Protein AF-A0A2V8V4F2-F1 (afdb_monomer_lite)

Structure (mmCIF, N/CA/C/O backbone):
data_AF-A0A2V8V4F2-F1
#
_entry.id   AF-A0A2V8V4F2-F1
#
loop_
_atom_site.group_PDB
_atom_site.id
_atom_site.type_symbol
_atom_site.label_atom_id
_atom_site.label_alt_id
_atom_site.label_comp_id
_atom_site.label_asym_id
_atom_site.label_entity_id
_atom_site.label_seq_id
_atom_site.pdbx_PDB_ins_code
_atom_site.Cartn_x
_atom_site.Cartn_y
_atom_site.Cartn_z
_atom_site.occupancy
_atom_site.B_iso_or_equiv
_atom_site.auth_seq_id
_atom_site.auth_comp_id
_atom_site.auth_asym_id
_atom_site.auth_atom_id
_atom_site.pdbx_PDB_model_num
ATOM 1 N N . MET A 1 1 ? 48.535 -31.575 -70.860 1.00 44.78 1 MET A N 1
ATOM 2 C CA . MET A 1 1 ? 48.482 -30.313 -70.087 1.00 44.78 1 MET A CA 1
ATOM 3 C C . MET A 1 1 ? 47.115 -29.686 -70.306 1.00 44.78 1 MET A C 1
ATOM 5 O O . MET A 1 1 ? 46.902 -29.113 -71.363 1.00 44.78 1 MET A O 1
ATOM 9 N N . SER A 1 2 ? 46.183 -29.829 -69.359 1.00 43.66 2 SER A N 1
ATOM 10 C CA . SER A 1 2 ? 44.863 -29.182 -69.435 1.00 43.66 2 SER A CA 1
ATOM 11 C C . SER A 1 2 ? 44.450 -28.712 -68.043 1.00 43.66 2 SER A C 1
ATOM 13 O O . SER A 1 2 ? 44.590 -29.436 -67.058 1.00 43.66 2 SER A O 1
ATOM 15 N N . GLN A 1 3 ? 44.067 -27.441 -67.983 1.00 41.84 3 GLN A N 1
ATOM 16 C CA . GLN A 1 3 ? 43.940 -26.614 -66.790 1.00 41.84 3 GLN A CA 1
ATOM 17 C C . GLN A 1 3 ? 42.711 -26.963 -65.939 1.00 41.84 3 GLN A C 1
ATOM 19 O O . GLN A 1 3 ? 41.621 -27.208 -66.446 1.00 41.84 3 GLN A O 1
ATOM 24 N N . LYS A 1 4 ? 42.921 -26.920 -64.618 1.00 46.88 4 LYS A N 1
ATOM 25 C CA . LYS A 1 4 ? 41.922 -26.910 -63.540 1.00 46.88 4 LYS A CA 1
ATOM 26 C C . LYS A 1 4 ? 41.270 -25.530 -63.434 1.00 46.88 4 LYS A C 1
ATOM 28 O O . LYS A 1 4 ? 42.026 -24.598 -63.212 1.00 46.88 4 LYS A O 1
ATOM 33 N N . PHE A 1 5 ? 39.940 -25.415 -63.371 1.00 41.91 5 PHE A N 1
ATOM 34 C CA . PHE A 1 5 ? 39.251 -24.337 -62.628 1.00 41.91 5 PHE A CA 1
ATOM 35 C C . PHE A 1 5 ? 37.875 -24.839 -62.140 1.00 41.91 5 PHE A C 1
ATOM 37 O O . PHE A 1 5 ? 36.999 -25.133 -62.937 1.00 41.91 5 PHE A O 1
ATOM 44 N N . LYS A 1 6 ? 37.788 -25.266 -60.871 1.00 46.78 6 LYS A N 1
ATOM 45 C CA . LYS A 1 6 ? 37.266 -24.538 -59.686 1.00 46.78 6 LYS A CA 1
ATOM 46 C C . LYS A 1 6 ? 35.743 -24.669 -59.517 1.00 46.78 6 LYS A C 1
ATOM 48 O O . LYS A 1 6 ? 34.965 -23.865 -60.010 1.00 46.78 6 LYS A O 1
ATOM 53 N N . ASN A 1 7 ? 35.360 -25.680 -58.736 1.00 40.16 7 ASN A N 1
ATOM 54 C CA . ASN A 1 7 ? 34.033 -25.844 -58.149 1.00 40.16 7 ASN A CA 1
ATOM 55 C C . ASN A 1 7 ? 33.905 -24.909 -56.931 1.00 40.16 7 ASN A C 1
ATOM 57 O O . ASN A 1 7 ? 34.420 -25.221 -55.856 1.00 40.16 7 ASN A O 1
ATOM 61 N N . SER A 1 8 ? 33.267 -23.751 -57.103 1.00 38.91 8 SER A N 1
ATOM 62 C CA . SER A 1 8 ? 32.987 -22.814 -56.009 1.00 38.91 8 SER A CA 1
ATOM 63 C C . SER A 1 8 ? 31.688 -23.208 -55.304 1.00 38.91 8 SER A C 1
ATOM 65 O O . SER A 1 8 ? 30.598 -22.966 -55.814 1.00 38.91 8 SER A O 1
ATOM 67 N N . LYS A 1 9 ? 31.804 -23.808 -54.115 1.00 48.84 9 LYS A N 1
ATOM 68 C CA . LYS A 1 9 ? 30.703 -23.879 -53.141 1.00 48.84 9 LYS A CA 1
ATOM 69 C C . LYS A 1 9 ? 30.482 -22.479 -52.553 1.00 48.84 9 LYS A C 1
ATOM 71 O O . LYS A 1 9 ? 31.471 -21.869 -52.139 1.00 48.84 9 LYS A O 1
ATOM 76 N N . PRO A 1 10 ? 29.246 -21.971 -52.436 1.00 42.41 10 PRO A N 1
ATOM 77 C CA . PRO A 1 10 ? 29.004 -20.795 -51.618 1.00 42.41 10 PRO A CA 1
ATOM 78 C C . PRO A 1 10 ? 29.113 -21.195 -50.140 1.00 42.41 10 PRO A C 1
ATOM 80 O O . PRO A 1 10 ? 28.291 -21.944 -49.614 1.00 42.41 10 PRO A O 1
ATOM 83 N N . HIS A 1 11 ? 30.159 -20.708 -49.471 1.00 42.47 11 HIS A N 1
ATOM 84 C CA . HIS A 1 11 ? 30.201 -20.629 -48.014 1.00 42.47 11 HIS A CA 1
ATOM 85 C C . HIS A 1 11 ? 29.251 -19.504 -47.591 1.00 42.47 11 HIS A C 1
ATOM 87 O O . HIS A 1 11 ? 29.622 -18.332 -47.593 1.00 42.47 11 HIS A O 1
ATOM 93 N N . PHE A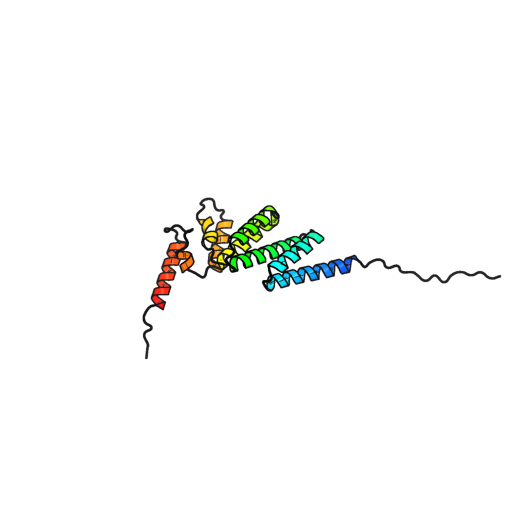 1 12 ? 28.017 -19.851 -47.232 1.00 41.78 12 PHE A N 1
ATOM 94 C CA . PHE A 1 12 ? 27.183 -18.962 -46.433 1.00 41.78 12 PHE A CA 1
ATOM 95 C C . PHE A 1 12 ? 27.681 -19.036 -44.989 1.00 41.78 12 PHE A C 1
ATOM 97 O O . PHE A 1 12 ? 27.260 -19.891 -44.212 1.00 41.78 12 PHE A O 1
ATOM 104 N N . HIS A 1 13 ? 28.612 -18.157 -44.623 1.00 42.31 13 HIS A N 1
ATOM 105 C CA . HIS A 1 13 ? 28.795 -17.814 -43.217 1.00 42.31 13 HIS A CA 1
ATOM 106 C C . HIS A 1 13 ? 27.649 -16.885 -42.813 1.00 42.31 13 HIS A C 1
ATOM 108 O O . HIS A 1 13 ? 27.760 -15.665 -42.875 1.00 42.31 13 HIS A O 1
ATOM 114 N N . THR A 1 14 ? 26.523 -17.477 -42.414 1.00 46.25 14 THR A N 1
ATOM 115 C CA . THR A 1 14 ? 25.480 -16.759 -41.679 1.00 46.25 14 THR A CA 1
ATOM 116 C C . THR A 1 14 ? 25.946 -16.602 -40.234 1.00 46.25 14 THR A C 1
ATOM 118 O O . THR A 1 14 ? 25.672 -17.439 -39.379 1.00 46.25 14 THR A O 1
ATOM 121 N N . THR A 1 15 ? 26.667 -15.525 -39.940 1.00 48.84 15 THR A N 1
ATOM 122 C CA . THR A 1 15 ? 26.793 -14.991 -38.576 1.00 48.84 15 THR A CA 1
ATOM 123 C C . THR A 1 15 ? 25.700 -13.954 -38.360 1.00 48.84 15 THR A C 1
ATOM 125 O O . THR A 1 15 ? 25.927 -12.757 -38.498 1.00 48.84 15 THR A O 1
ATOM 128 N N . ALA A 1 16 ? 24.494 -14.420 -38.043 1.00 53.66 16 ALA A N 1
ATOM 129 C CA . ALA A 1 16 ? 23.403 -13.577 -37.560 1.00 53.66 16 ALA A CA 1
ATOM 130 C C . ALA A 1 16 ? 22.478 -14.402 -36.652 1.00 53.66 16 ALA A C 1
ATOM 132 O O . ALA A 1 16 ? 21.421 -14.843 -37.086 1.00 53.66 16 ALA A O 1
ATOM 133 N N . ALA A 1 17 ? 22.893 -14.661 -35.405 1.00 53.38 17 ALA A N 1
ATOM 134 C CA . ALA A 1 17 ? 22.014 -15.255 -34.388 1.00 53.38 17 ALA A CA 1
ATOM 135 C C . ALA A 1 17 ? 22.348 -15.036 -32.878 1.00 53.38 17 ALA A C 1
ATOM 137 O O . ALA A 1 17 ? 21.858 -15.835 -32.085 1.00 53.38 17 ALA A O 1
ATOM 138 N N . PRO A 1 18 ? 23.093 -14.016 -32.383 1.00 52.69 18 PRO A N 1
ATOM 139 C CA . PRO A 1 18 ? 23.162 -13.802 -30.923 1.00 52.69 18 PRO A CA 1
ATOM 140 C C . PRO A 1 18 ? 21.971 -13.010 -30.350 1.00 52.69 18 PRO A C 1
ATOM 142 O O . PRO A 1 18 ? 21.549 -13.249 -29.222 1.00 52.69 18 PRO A O 1
ATOM 145 N N . ALA A 1 19 ? 21.419 -12.058 -31.112 1.00 52.91 19 ALA A N 1
ATOM 146 C CA . ALA A 1 19 ? 20.485 -11.059 -30.576 1.00 52.91 19 ALA A CA 1
ATOM 147 C C . ALA A 1 19 ? 19.065 -11.599 -30.308 1.00 52.91 19 ALA A C 1
ATOM 149 O O . ALA A 1 19 ? 18.413 -11.172 -29.360 1.00 52.91 19 ALA A O 1
ATOM 150 N N . LEU A 1 20 ? 18.592 -12.561 -31.110 1.00 55.03 20 LEU A N 1
ATOM 151 C CA . LEU A 1 20 ? 17.245 -13.129 -30.965 1.00 55.03 20 LEU A CA 1
ATOM 152 C C . LEU A 1 20 ? 17.117 -14.012 -29.712 1.00 55.03 20 LEU A C 1
ATOM 154 O O . LEU A 1 20 ? 16.094 -13.952 -29.032 1.00 55.03 20 LEU A O 1
ATOM 158 N N . ASN A 1 21 ? 18.167 -14.767 -29.365 1.00 58.94 21 ASN A N 1
ATOM 159 C CA . ASN A 1 21 ? 18.172 -15.598 -28.156 1.00 58.94 21 ASN A CA 1
ATOM 160 C C . ASN A 1 21 ? 18.201 -14.746 -26.881 1.00 58.94 21 ASN A C 1
ATOM 162 O O . ASN A 1 21 ? 17.402 -14.980 -25.981 1.00 58.94 21 ASN A O 1
ATOM 166 N N . GLY A 1 22 ? 19.036 -13.700 -26.834 1.00 61.19 22 GLY A N 1
ATOM 167 C CA . GLY A 1 22 ? 19.116 -12.818 -25.663 1.00 61.19 22 GLY A CA 1
ATOM 168 C C . GLY A 1 22 ? 17.800 -12.093 -25.348 1.00 61.19 22 GLY A C 1
ATOM 169 O O . GLY A 1 22 ? 17.450 -11.924 -24.180 1.00 61.19 22 GLY A O 1
ATOM 170 N N . GLN A 1 23 ? 17.029 -11.720 -26.375 1.00 64.94 23 GLN A N 1
ATOM 171 C CA . GLN A 1 23 ? 15.731 -11.065 -26.193 1.00 64.94 23 GLN A CA 1
ATOM 172 C C . GLN A 1 23 ? 14.637 -12.043 -25.731 1.00 64.94 23 GLN A C 1
ATOM 174 O O . GLN A 1 23 ? 13.807 -11.692 -24.892 1.00 64.94 23 GLN A O 1
ATOM 179 N N . ALA A 1 24 ? 14.638 -13.278 -26.245 1.00 71.12 24 ALA A N 1
ATOM 180 C CA . ALA A 1 24 ? 13.705 -14.321 -25.820 1.00 71.12 24 ALA A CA 1
ATOM 181 C C . ALA A 1 24 ? 13.960 -14.756 -24.365 1.00 71.12 24 ALA A C 1
ATOM 183 O O . ALA A 1 24 ? 13.015 -14.865 -23.579 1.00 71.12 24 ALA A O 1
ATOM 184 N N . ASP A 1 25 ? 15.230 -14.913 -23.985 1.00 77.50 25 ASP A N 1
ATOM 185 C CA . ASP A 1 25 ? 15.641 -15.247 -22.618 1.00 77.50 25 ASP A CA 1
ATOM 186 C C . ASP A 1 25 ? 15.304 -14.117 -21.633 1.00 77.50 25 ASP A C 1
ATOM 188 O O . ASP A 1 25 ? 14.813 -14.371 -20.529 1.00 77.50 25 ASP A O 1
ATOM 192 N N . SER A 1 26 ? 15.482 -12.861 -22.058 1.00 78.06 26 SER A N 1
ATOM 193 C CA . SER A 1 26 ? 15.043 -11.672 -21.321 1.00 78.06 26 SER A CA 1
ATOM 194 C C . SER A 1 26 ? 13.534 -11.681 -21.065 1.00 78.06 26 SER A C 1
ATOM 196 O O . SER A 1 26 ? 13.094 -11.576 -19.920 1.00 78.06 26 SER A O 1
ATOM 198 N N . ASN A 1 27 ? 12.728 -11.872 -22.113 1.00 83.56 27 ASN A N 1
ATOM 199 C CA . ASN A 1 27 ? 11.270 -11.880 -21.994 1.00 83.56 27 ASN A CA 1
ATOM 200 C C . ASN A 1 27 ? 10.781 -13.015 -21.083 1.00 83.56 27 ASN A C 1
ATOM 202 O O . ASN A 1 27 ? 9.868 -12.821 -20.277 1.00 83.56 27 ASN A O 1
ATOM 206 N N . ALA A 1 28 ? 11.410 -14.191 -21.166 1.00 88.06 28 ALA A N 1
ATOM 207 C CA . ALA A 1 28 ? 11.118 -15.308 -20.277 1.00 88.06 28 ALA A CA 1
ATOM 208 C C . ALA A 1 28 ? 11.485 -14.994 -18.816 1.00 88.06 28 ALA A C 1
ATOM 210 O O . ALA A 1 28 ? 10.728 -15.336 -17.903 1.00 88.06 28 ALA A O 1
ATOM 211 N N . ALA A 1 29 ? 12.614 -14.321 -18.575 1.00 89.00 29 ALA A N 1
ATOM 212 C CA . ALA A 1 29 ? 13.019 -13.889 -17.240 1.00 89.00 29 ALA A CA 1
ATOM 213 C C . ALA A 1 29 ? 12.043 -12.856 -16.652 1.00 89.00 29 ALA A C 1
ATOM 215 O O . ALA A 1 29 ? 11.612 -13.002 -15.506 1.00 89.00 29 ALA A O 1
ATOM 216 N N . GLU A 1 30 ? 11.619 -11.867 -17.440 1.00 90.31 30 GLU A N 1
ATOM 217 C CA . GLU A 1 30 ? 10.613 -10.899 -17.006 1.00 90.31 30 GLU A CA 1
ATOM 218 C C . GLU A 1 30 ? 9.264 -11.562 -16.698 1.00 90.31 30 GLU A C 1
ATOM 220 O O . GLU A 1 30 ? 8.632 -11.259 -15.684 1.00 90.31 30 GLU A O 1
ATOM 225 N N . ALA A 1 31 ? 8.818 -12.499 -17.541 1.00 92.00 31 ALA A N 1
ATOM 226 C CA . ALA A 1 31 ? 7.584 -13.248 -17.318 1.00 92.00 31 ALA A CA 1
ATOM 227 C C . ALA A 1 31 ? 7.632 -14.055 -16.010 1.00 92.00 31 ALA A C 1
ATOM 229 O O . ALA A 1 31 ? 6.663 -14.055 -15.248 1.00 92.00 31 ALA A O 1
ATOM 230 N N . ARG A 1 32 ? 8.777 -14.676 -15.693 1.00 93.56 32 ARG A N 1
ATOM 231 C CA . ARG A 1 32 ? 8.984 -15.367 -14.409 1.00 93.56 32 ARG A CA 1
ATOM 232 C C . ARG A 1 32 ? 8.871 -14.411 -13.226 1.00 93.56 32 ARG A C 1
ATOM 234 O O . ARG A 1 32 ? 8.231 -14.759 -12.237 1.00 93.56 32 ARG A O 1
ATOM 241 N N . VAL A 1 33 ? 9.435 -13.205 -13.316 1.00 94.19 33 VAL A N 1
ATOM 242 C CA . VAL A 1 33 ? 9.288 -12.186 -12.262 1.00 94.19 33 VAL A CA 1
ATOM 243 C C . VAL A 1 33 ? 7.823 -11.786 -12.087 1.00 94.19 33 VAL A C 1
ATOM 245 O O . VAL A 1 33 ? 7.336 -11.781 -10.957 1.00 94.19 33 VAL A O 1
ATOM 248 N N . ARG A 1 34 ? 7.082 -11.543 -13.177 1.00 92.06 34 ARG A N 1
ATOM 249 C CA . ARG A 1 34 ? 5.635 -11.253 -13.113 1.00 92.06 34 ARG A CA 1
ATOM 250 C C . ARG A 1 34 ? 4.857 -12.387 -12.438 1.00 92.06 34 ARG A C 1
ATOM 252 O O . ARG A 1 34 ? 3.989 -12.133 -11.606 1.00 92.06 34 ARG A O 1
ATOM 259 N N . GLN A 1 35 ? 5.214 -13.638 -12.718 1.00 91.06 35 GLN A N 1
ATOM 260 C CA . GLN A 1 35 ? 4.604 -14.796 -12.066 1.00 91.06 35 GLN A CA 1
ATOM 261 C C . GLN A 1 35 ? 4.959 -14.887 -10.572 1.00 91.06 35 GLN A C 1
ATOM 263 O O . GLN A 1 35 ? 4.107 -15.222 -9.752 1.00 91.06 35 GLN A O 1
ATOM 268 N N . LEU A 1 36 ? 6.196 -14.562 -10.181 1.00 91.38 36 LEU A N 1
ATOM 269 C CA . LEU A 1 36 ? 6.593 -14.495 -8.770 1.00 91.38 36 LEU A CA 1
ATOM 270 C C . LEU A 1 36 ? 5.823 -13.405 -8.013 1.00 91.38 36 LEU A C 1
ATOM 272 O O . LEU A 1 36 ? 5.427 -13.640 -6.870 1.00 91.38 36 LEU A O 1
ATOM 276 N N . ILE A 1 37 ? 5.577 -12.256 -8.651 1.00 87.38 37 ILE A N 1
ATOM 277 C CA . ILE A 1 37 ? 4.717 -11.191 -8.116 1.00 87.38 37 ILE A CA 1
ATOM 278 C C . ILE A 1 37 ? 3.299 -11.722 -7.890 1.00 87.38 37 ILE A C 1
ATOM 280 O O . ILE A 1 37 ? 2.777 -11.591 -6.784 1.00 87.38 37 ILE A O 1
ATOM 284 N N . ALA A 1 38 ? 2.704 -12.365 -8.900 1.00 84.88 38 ALA A N 1
ATOM 285 C CA . ALA A 1 38 ? 1.359 -12.935 -8.805 1.00 84.88 38 ALA A CA 1
ATOM 286 C C . ALA A 1 38 ? 1.243 -13.993 -7.692 1.00 84.88 38 ALA A C 1
ATOM 288 O O . ALA A 1 38 ? 0.242 -14.050 -6.987 1.00 84.88 38 ALA A O 1
ATOM 289 N N . ASN A 1 39 ? 2.303 -14.775 -7.476 1.00 83.62 39 ASN A N 1
ATOM 290 C CA . ASN A 1 39 ? 2.373 -15.799 -6.432 1.00 83.62 39 ASN A CA 1
ATOM 291 C C . ASN A 1 39 ? 2.739 -15.247 -5.038 1.00 83.62 39 ASN A C 1
ATOM 293 O O . ASN A 1 39 ? 3.029 -16.028 -4.133 1.00 83.62 39 ASN A O 1
ATOM 297 N N . GLY A 1 40 ? 2.824 -13.924 -4.861 1.00 81.44 40 GLY A N 1
ATOM 298 C CA . GLY A 1 40 ? 3.154 -13.294 -3.578 1.00 81.44 40 GLY A CA 1
ATOM 299 C C . GLY A 1 40 ? 4.612 -13.466 -3.125 1.00 81.44 40 GLY A C 1
ATOM 300 O O . GLY A 1 40 ? 4.970 -13.059 -2.020 1.00 81.44 40 GLY A O 1
ATOM 301 N N . LYS A 1 41 ? 5.498 -14.015 -3.971 1.00 90.25 41 LYS A N 1
ATOM 302 C CA . LYS A 1 41 ? 6.930 -14.239 -3.680 1.00 90.25 41 LYS A CA 1
ATOM 303 C C . LYS A 1 41 ? 7.744 -12.955 -3.871 1.00 90.25 41 LYS A C 1
ATOM 305 O O . LYS A 1 41 ? 8.721 -12.907 -4.618 1.00 90.25 41 LYS A O 1
ATOM 310 N N . SER A 1 42 ? 7.325 -11.898 -3.183 1.00 90.31 42 SER A N 1
ATOM 311 C CA . SER A 1 42 ? 7.714 -10.511 -3.454 1.00 90.31 42 SER A CA 1
ATOM 312 C C . SER A 1 42 ? 9.204 -10.208 -3.259 1.00 90.31 42 SER A C 1
ATOM 314 O O . SER A 1 42 ? 9.771 -9.438 -4.028 1.00 90.31 42 SER A O 1
ATOM 316 N N . LYS A 1 43 ? 9.872 -10.840 -2.284 1.00 92.81 43 LYS A N 1
ATOM 317 C CA . LYS A 1 43 ? 11.325 -10.688 -2.075 1.00 92.81 43 LYS A CA 1
ATOM 318 C C . LYS A 1 43 ? 12.128 -11.215 -3.272 1.00 92.81 43 LYS A C 1
ATOM 320 O O . LYS A 1 43 ? 12.948 -10.492 -3.824 1.00 92.81 43 LYS A O 1
ATOM 325 N N . VAL A 1 44 ? 11.833 -12.442 -3.711 1.00 93.94 44 VAL A N 1
ATOM 326 C CA . VAL A 1 44 ? 12.517 -13.082 -4.851 1.00 93.94 44 VAL A CA 1
ATOM 327 C C . VAL A 1 44 ? 12.198 -12.351 -6.155 1.00 93.94 44 VAL A C 1
ATOM 329 O O . VAL A 1 44 ? 13.079 -12.158 -6.988 1.00 93.94 44 VAL A O 1
ATOM 332 N N . ALA A 1 45 ? 10.950 -11.903 -6.317 1.00 93.44 45 ALA A N 1
ATOM 333 C CA . ALA A 1 45 ? 10.551 -11.096 -7.462 1.00 93.44 45 ALA A CA 1
ATOM 334 C C . ALA A 1 45 ? 11.348 -9.786 -7.550 1.00 93.44 45 ALA A C 1
ATOM 336 O O . ALA A 1 45 ? 11.834 -9.444 -8.625 1.00 93.44 45 ALA A O 1
ATOM 337 N N . LEU A 1 46 ? 11.516 -9.080 -6.426 1.00 94.31 46 LEU A N 1
ATOM 338 C CA . LEU A 1 46 ? 12.259 -7.824 -6.378 1.00 94.31 46 LEU A CA 1
ATOM 339 C C . LEU A 1 46 ? 13.739 -8.010 -6.721 1.00 94.31 46 LEU A C 1
ATOM 341 O O . LEU A 1 46 ? 14.286 -7.234 -7.502 1.00 94.31 46 LEU A O 1
ATOM 345 N N . ASP A 1 47 ? 14.381 -9.043 -6.178 1.00 95.31 47 ASP A N 1
ATOM 346 C CA . ASP A 1 47 ? 15.786 -9.331 -6.482 1.00 95.31 47 ASP A CA 1
ATOM 347 C C . ASP A 1 47 ? 15.975 -9.693 -7.965 1.00 95.31 47 ASP A C 1
ATOM 349 O O . ASP A 1 47 ? 16.894 -9.191 -8.618 1.00 95.31 47 ASP A O 1
ATOM 353 N N . GLY A 1 48 ? 15.053 -10.479 -8.534 1.00 93.12 48 GLY A N 1
ATOM 354 C CA . GLY A 1 48 ? 15.031 -10.788 -9.965 1.00 93.12 48 GLY A CA 1
ATOM 355 C C . GLY A 1 48 ? 14.843 -9.544 -10.839 1.00 93.12 48 GLY A C 1
ATOM 356 O O . GLY A 1 48 ? 15.602 -9.336 -11.784 1.00 93.12 48 GLY A O 1
ATOM 357 N N . ALA A 1 49 ? 13.888 -8.677 -10.493 1.00 93.12 49 ALA A N 1
ATOM 358 C CA . ALA A 1 49 ? 13.625 -7.443 -11.230 1.00 93.12 49 ALA A CA 1
ATOM 359 C C . ALA A 1 49 ? 14.828 -6.484 -11.210 1.00 93.12 49 ALA A C 1
ATOM 361 O O . ALA A 1 49 ? 15.177 -5.910 -12.241 1.00 93.12 49 ALA A O 1
ATOM 362 N N . LYS A 1 50 ? 15.519 -6.361 -10.065 1.00 93.06 50 LYS A N 1
ATOM 363 C CA . LYS A 1 50 ? 16.762 -5.576 -9.954 1.00 93.06 50 LYS A CA 1
ATOM 364 C C . LYS A 1 50 ? 17.851 -6.113 -10.879 1.00 93.06 50 LYS A C 1
ATOM 366 O O . LYS A 1 50 ? 18.536 -5.324 -11.525 1.00 93.06 50 LYS A O 1
ATOM 371 N N . GLY A 1 51 ? 18.011 -7.436 -10.943 1.00 91.88 51 GLY A N 1
ATOM 372 C CA . GLY A 1 51 ? 18.979 -8.083 -11.829 1.00 91.88 51 GLY A CA 1
ATOM 373 C C . GLY A 1 51 ? 18.702 -7.794 -13.306 1.00 91.88 51 GLY A C 1
ATOM 374 O O . GLY A 1 51 ? 19.613 -7.398 -14.031 1.00 91.88 51 GLY A O 1
ATOM 375 N N . ILE A 1 52 ? 17.440 -7.921 -13.725 1.00 91.88 52 ILE A N 1
ATOM 376 C CA . ILE A 1 52 ? 17.001 -7.645 -15.102 1.00 91.88 52 ILE A CA 1
ATOM 377 C C . ILE A 1 52 ? 17.228 -6.172 -15.458 1.00 91.88 52 ILE A C 1
ATOM 379 O O . ILE A 1 52 ? 17.875 -5.876 -16.461 1.00 91.88 52 ILE A O 1
ATOM 383 N N . HIS A 1 53 ? 16.766 -5.244 -14.617 1.00 91.25 53 HIS A N 1
ATOM 384 C CA . HIS A 1 53 ? 16.921 -3.815 -14.882 1.00 91.25 53 HIS A CA 1
ATOM 385 C C . HIS A 1 53 ? 18.391 -3.380 -14.886 1.00 91.25 53 HIS A C 1
ATOM 387 O O . HIS A 1 53 ? 18.791 -2.593 -15.736 1.00 91.25 53 HIS A O 1
ATOM 393 N N . LYS A 1 54 ? 19.237 -3.952 -14.018 1.00 90.44 54 LYS A N 1
ATOM 394 C CA . LYS A 1 54 ? 20.686 -3.704 -14.048 1.00 90.44 54 LYS A CA 1
ATOM 395 C C . LYS A 1 54 ? 21.337 -4.177 -15.352 1.00 90.44 54 LYS A C 1
ATOM 397 O O . LYS A 1 54 ? 22.282 -3.547 -15.813 1.00 90.44 54 LYS A O 1
ATOM 402 N N . ALA A 1 55 ? 20.873 -5.290 -15.916 1.00 87.88 55 ALA A N 1
ATOM 403 C CA . ALA A 1 55 ? 21.424 -5.837 -17.152 1.00 87.88 55 ALA A CA 1
ATOM 404 C C . ALA A 1 55 ? 20.959 -5.075 -18.404 1.00 87.88 55 ALA A C 1
ATOM 406 O O . ALA A 1 55 ? 21.690 -5.034 -19.389 1.00 87.88 55 ALA A O 1
ATOM 407 N N . GLN A 1 56 ? 19.754 -4.498 -18.376 1.00 87.75 56 GLN A N 1
ATOM 408 C CA . GLN A 1 56 ? 19.097 -3.974 -19.577 1.00 87.75 56 GLN A CA 1
ATOM 409 C C . GLN A 1 56 ? 18.911 -2.458 -19.580 1.00 87.75 56 GLN A C 1
ATOM 411 O O . GLN A 1 56 ? 18.998 -1.846 -20.638 1.00 87.75 56 GLN A O 1
ATOM 416 N N . GLY A 1 57 ? 18.612 -1.852 -18.429 1.00 84.94 57 GLY A N 1
ATOM 417 C CA . GLY A 1 57 ? 18.363 -0.414 -18.307 1.00 84.94 57 GLY A CA 1
ATOM 418 C C . GLY A 1 57 ? 17.205 0.110 -19.167 1.00 84.94 57 GLY A C 1
ATOM 419 O O . GLY A 1 57 ? 17.182 1.290 -19.500 1.00 84.94 57 GLY A O 1
ATOM 420 N N . THR A 1 58 ? 16.265 -0.748 -19.577 1.00 87.69 58 THR A N 1
ATOM 421 C CA . THR A 1 58 ? 15.142 -0.368 -20.451 1.00 87.69 58 THR A CA 1
ATOM 422 C C . THR A 1 58 ? 13.935 0.110 -19.644 1.00 87.69 58 THR A C 1
ATOM 424 O O . THR A 1 58 ? 13.731 -0.328 -18.511 1.00 87.69 58 THR A O 1
ATOM 427 N N . ALA A 1 59 ? 13.060 0.910 -20.260 1.00 85.06 59 ALA A N 1
ATOM 428 C CA . ALA A 1 59 ? 11.800 1.339 -19.644 1.00 85.06 59 ALA A CA 1
ATOM 429 C C . ALA A 1 59 ? 10.891 0.159 -19.236 1.00 85.06 59 ALA A C 1
ATOM 431 O O . ALA A 1 59 ? 10.236 0.207 -18.198 1.00 85.06 59 ALA A O 1
ATOM 432 N N . ALA A 1 60 ? 10.882 -0.933 -20.011 1.00 85.88 60 ALA A N 1
ATOM 433 C CA . 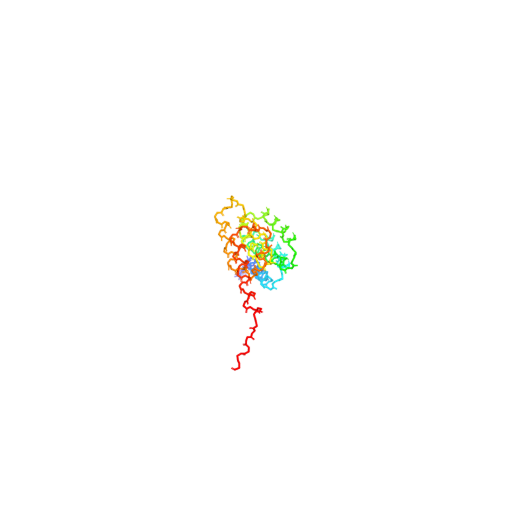ALA A 1 60 ? 10.122 -2.140 -19.674 1.00 85.88 60 ALA A CA 1
ATOM 434 C C . ALA A 1 60 ? 10.655 -2.819 -18.399 1.00 85.88 60 ALA A C 1
ATOM 436 O O . ALA A 1 60 ? 9.878 -3.191 -17.516 1.00 85.88 60 ALA A O 1
ATOM 437 N N . SER A 1 61 ? 11.983 -2.922 -18.272 1.00 88.69 61 SER A N 1
ATOM 438 C CA . SER A 1 61 ? 12.624 -3.467 -17.073 1.00 88.69 61 SER A CA 1
ATOM 439 C C . SER A 1 61 ? 12.457 -2.557 -15.847 1.00 88.69 61 SER A C 1
ATOM 441 O O . SER A 1 61 ? 12.318 -3.062 -14.734 1.00 88.69 61 SER A O 1
ATOM 443 N N . GLU A 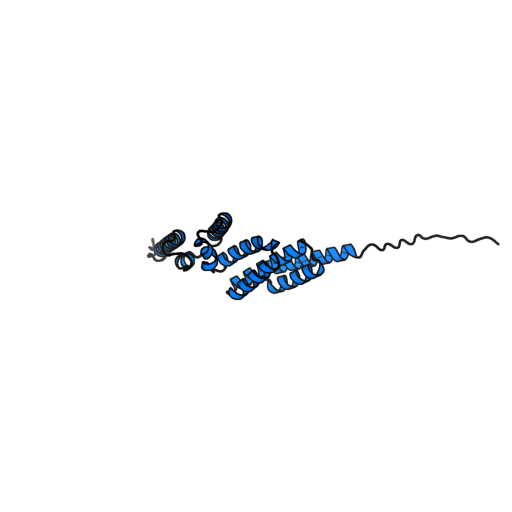1 62 ? 12.406 -1.232 -16.039 1.00 87.75 62 GLU A N 1
ATOM 444 C CA . GLU A 1 62 ? 12.084 -0.266 -14.979 1.00 87.75 62 GLU A CA 1
ATOM 445 C C . GLU A 1 62 ? 10.641 -0.443 -14.494 1.00 87.75 62 GLU A C 1
ATOM 447 O O . GLU A 1 62 ? 10.410 -0.585 -13.296 1.00 87.75 62 GLU A O 1
ATOM 452 N N . ALA A 1 63 ? 9.672 -0.529 -15.410 1.00 86.50 63 ALA A N 1
ATOM 453 C CA . ALA A 1 63 ? 8.271 -0.759 -15.058 1.00 86.50 63 ALA A CA 1
ATOM 454 C C . ALA A 1 63 ? 8.089 -2.063 -14.261 1.00 86.50 63 ALA A C 1
ATOM 456 O O . ALA A 1 63 ? 7.406 -2.083 -13.236 1.00 86.50 63 ALA A O 1
ATOM 457 N N . LEU A 1 64 ? 8.770 -3.139 -14.674 1.00 90.56 64 LEU A N 1
ATOM 458 C CA . LEU A 1 64 ? 8.774 -4.407 -13.944 1.00 90.56 64 LEU A CA 1
ATOM 459 C C . LEU A 1 64 ? 9.387 -4.275 -12.539 1.00 90.56 64 LEU A C 1
ATOM 461 O O . LEU A 1 64 ? 8.903 -4.892 -11.588 1.00 90.56 64 LEU A O 1
ATOM 465 N N . LEU A 1 65 ? 10.447 -3.477 -12.398 1.00 90.50 65 LEU A N 1
ATOM 466 C CA . LEU A 1 65 ? 11.080 -3.197 -11.112 1.00 90.50 65 LEU A CA 1
ATOM 467 C C . LEU A 1 65 ? 10.142 -2.430 -10.173 1.00 90.50 65 LEU A C 1
ATOM 469 O O . LEU A 1 65 ? 10.044 -2.781 -8.995 1.00 90.50 65 LEU A O 1
ATOM 473 N N . VAL A 1 66 ? 9.414 -1.441 -10.688 1.00 87.12 66 VAL A N 1
ATOM 474 C CA . VAL A 1 66 ? 8.396 -0.694 -9.934 1.00 87.12 66 VAL A CA 1
ATOM 475 C C . VAL A 1 66 ? 7.275 -1.621 -9.460 1.00 87.12 66 VAL A C 1
ATOM 477 O O . VAL A 1 66 ? 6.928 -1.607 -8.276 1.00 87.12 66 VAL A O 1
ATOM 480 N N . ASP A 1 67 ? 6.764 -2.493 -10.334 1.00 86.25 67 ASP A N 1
ATOM 481 C CA . ASP A 1 67 ? 5.733 -3.473 -9.969 1.00 86.25 67 ASP A CA 1
ATOM 482 C C . ASP A 1 67 ? 6.232 -4.445 -8.875 1.00 86.25 67 ASP A C 1
ATOM 484 O O . ASP A 1 67 ? 5.487 -4.803 -7.954 1.00 86.25 67 ASP A O 1
ATOM 488 N N . ALA A 1 68 ? 7.510 -4.839 -8.921 1.00 91.75 68 ALA A N 1
ATOM 489 C CA . ALA A 1 68 ? 8.121 -5.692 -7.904 1.00 91.75 68 ALA A CA 1
ATOM 490 C C . ALA A 1 68 ? 8.300 -4.976 -6.551 1.00 91.75 68 ALA A C 1
ATOM 492 O O . ALA A 1 68 ? 8.035 -5.577 -5.503 1.00 91.75 68 ALA A O 1
ATOM 493 N N . TYR A 1 69 ? 8.688 -3.694 -6.548 1.00 90.44 69 TYR A N 1
ATOM 494 C CA . TYR A 1 69 ? 8.719 -2.881 -5.326 1.00 90.44 69 TYR A CA 1
ATOM 495 C C . TYR A 1 69 ? 7.327 -2.756 -4.708 1.00 90.44 69 TYR A C 1
ATOM 497 O O . TYR A 1 69 ? 7.170 -3.026 -3.517 1.00 90.44 69 TYR A O 1
ATOM 505 N N . ALA A 1 70 ? 6.303 -2.455 -5.509 1.00 83.31 70 ALA A N 1
ATOM 506 C CA . ALA A 1 70 ? 4.925 -2.374 -5.033 1.00 83.31 70 ALA A CA 1
ATOM 507 C C . ALA A 1 70 ? 4.436 -3.707 -4.437 1.00 83.31 70 ALA A C 1
ATOM 509 O O . ALA A 1 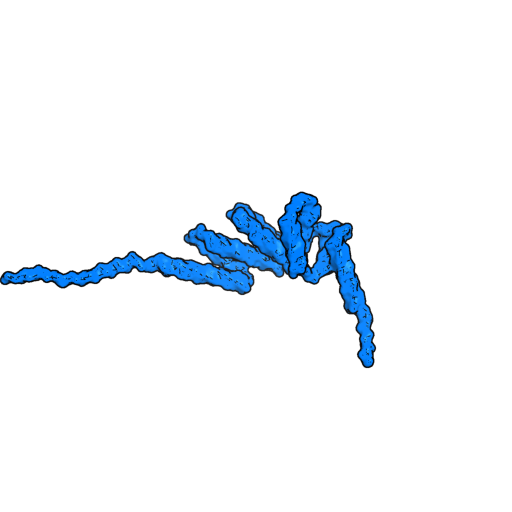70 ? 3.777 -3.738 -3.396 1.00 83.31 70 ALA A O 1
ATOM 510 N N . ALA A 1 71 ? 4.786 -4.839 -5.054 1.00 86.19 71 ALA A N 1
ATOM 511 C CA . ALA A 1 71 ? 4.491 -6.160 -4.503 1.00 86.19 71 ALA A CA 1
ATOM 512 C C . ALA A 1 71 ? 5.185 -6.406 -3.152 1.00 86.19 71 ALA A C 1
ATOM 514 O O . ALA A 1 71 ? 4.585 -6.996 -2.250 1.00 86.19 71 ALA A O 1
ATOM 515 N N . ARG A 1 72 ? 6.431 -5.943 -2.983 1.00 90.12 72 ARG A N 1
ATOM 516 C CA . ARG A 1 72 ? 7.164 -6.077 -1.717 1.00 90.12 72 ARG A CA 1
ATOM 517 C C . ARG A 1 72 ? 6.590 -5.187 -0.622 1.00 90.12 72 ARG A C 1
ATOM 519 O O . ARG A 1 72 ? 6.408 -5.680 0.486 1.00 90.12 72 ARG A O 1
ATOM 526 N N . ILE A 1 73 ? 6.254 -3.940 -0.942 1.00 84.50 73 ILE A N 1
ATOM 527 C CA . ILE A 1 73 ? 5.600 -2.998 -0.023 1.00 84.50 73 ILE A CA 1
ATOM 528 C C . ILE A 1 73 ? 4.273 -3.586 0.471 1.00 84.50 73 ILE A C 1
ATOM 530 O O . ILE A 1 73 ? 4.072 -3.707 1.675 1.00 84.50 73 ILE A O 1
ATOM 534 N N . ARG A 1 74 ? 3.420 -4.080 -0.440 1.00 79.06 74 ARG A N 1
ATOM 535 C CA . ARG A 1 74 ? 2.161 -4.761 -0.078 1.00 79.06 74 ARG A CA 1
ATOM 536 C C . ARG A 1 74 ? 2.373 -5.953 0.851 1.00 79.06 74 ARG A C 1
ATOM 538 O O . ARG A 1 74 ? 1.641 -6.122 1.818 1.00 79.06 74 ARG A O 1
ATOM 545 N N . SER A 1 75 ? 3.379 -6.775 0.564 1.00 84.69 75 SER A N 1
ATOM 546 C CA . SER A 1 75 ? 3.713 -7.938 1.387 1.00 84.69 75 SER A CA 1
ATOM 547 C C . SER A 1 75 ? 4.224 -7.561 2.778 1.00 84.69 75 SER A C 1
ATOM 549 O O . SER A 1 75 ? 3.958 -8.310 3.708 1.00 84.69 75 SER A O 1
ATOM 551 N N . LEU A 1 76 ? 4.963 -6.457 2.923 1.00 84.56 76 LEU A N 1
ATOM 552 C CA . LEU A 1 76 ? 5.430 -5.962 4.221 1.00 84.56 76 LEU A CA 1
ATOM 553 C C . LEU A 1 76 ? 4.266 -5.403 5.043 1.00 84.56 76 LEU A C 1
ATOM 555 O O . LEU A 1 76 ? 4.104 -5.779 6.200 1.00 84.56 76 LEU A O 1
ATOM 559 N N . LEU A 1 77 ? 3.405 -4.596 4.421 1.00 76.94 77 LEU A N 1
ATOM 560 C CA . LEU A 1 77 ? 2.208 -4.055 5.064 1.00 76.94 77 LEU A CA 1
ATOM 561 C C . LEU A 1 77 ? 1.259 -5.170 5.528 1.00 76.94 77 LEU A C 1
ATOM 563 O O . LEU A 1 77 ? 0.851 -5.181 6.683 1.00 76.94 77 LEU A O 1
ATOM 567 N N . GLY A 1 78 ? 1.002 -6.177 4.687 1.00 71.62 78 GLY A N 1
ATOM 568 C CA . GLY A 1 78 ? 0.203 -7.348 5.074 1.00 71.62 78 GLY A CA 1
ATOM 569 C C . GLY A 1 78 ? 0.830 -8.226 6.169 1.00 71.62 78 GLY A C 1
ATOM 570 O O . GLY A 1 78 ? 0.150 -9.089 6.712 1.00 71.62 78 GLY A O 1
ATOM 571 N N . GLN A 1 79 ? 2.112 -8.028 6.494 1.00 78.56 79 GLN A N 1
ATOM 572 C CA . GLN A 1 79 ? 2.819 -8.692 7.598 1.00 78.56 79 GLN A CA 1
ATOM 573 C C . GLN A 1 79 ? 2.938 -7.799 8.847 1.00 78.56 79 GLN A C 1
ATOM 575 O O . GLN A 1 79 ? 3.583 -8.203 9.810 1.00 78.56 79 GLN A O 1
ATOM 580 N N . GLY A 1 80 ? 2.365 -6.589 8.837 1.00 68.81 80 GLY A N 1
ATOM 581 C CA . GLY A 1 80 ? 2.508 -5.613 9.924 1.00 68.81 80 GLY A CA 1
ATOM 582 C C . GLY A 1 80 ? 3.879 -4.923 9.982 1.00 68.81 80 GLY A C 1
ATOM 583 O O . GLY A 1 80 ? 4.174 -4.217 10.941 1.00 68.81 80 GLY A O 1
ATOM 584 N N . LEU A 1 81 ? 4.724 -5.091 8.959 1.00 78.56 81 LEU A N 1
ATOM 585 C CA . LEU A 1 81 ? 6.071 -4.512 8.868 1.00 78.56 81 LEU A CA 1
ATOM 586 C C . LEU A 1 81 ? 6.024 -3.113 8.231 1.00 78.56 81 LEU A C 1
ATOM 588 O O . LEU A 1 81 ? 6.577 -2.869 7.153 1.00 78.56 81 LEU A O 1
ATOM 592 N N . ALA A 1 82 ? 5.285 -2.201 8.868 1.00 73.06 82 ALA A N 1
ATOM 593 C CA . ALA A 1 82 ? 5.017 -0.863 8.337 1.00 73.06 82 ALA A CA 1
ATOM 594 C C . ALA A 1 82 ? 6.279 0.016 8.256 1.00 73.06 82 ALA A C 1
ATOM 596 O O . ALA A 1 82 ? 6.446 0.772 7.299 1.00 73.06 82 ALA A O 1
ATOM 597 N N . VAL A 1 83 ? 7.209 -0.119 9.208 1.00 75.94 83 VAL A N 1
ATOM 598 C CA . VAL A 1 83 ? 8.464 0.654 9.232 1.00 75.94 83 VAL A CA 1
ATOM 599 C C . VAL A 1 83 ? 9.349 0.291 8.038 1.00 75.94 83 VAL A C 1
ATOM 601 O O . VAL A 1 83 ? 9.869 1.168 7.347 1.00 75.94 83 VAL A O 1
ATOM 604 N N . GLU A 1 84 ? 9.479 -0.999 7.744 1.00 81.50 84 GLU A N 1
ATOM 605 C CA . GLU A 1 84 ? 10.230 -1.511 6.603 1.00 81.50 84 GLU A CA 1
ATOM 606 C C . GLU A 1 84 ? 9.558 -1.147 5.282 1.00 81.50 84 GLU A C 1
ATOM 608 O O . GLU A 1 84 ? 10.245 -0.814 4.313 1.00 81.50 84 GLU A O 1
ATOM 613 N N . ALA A 1 85 ? 8.222 -1.195 5.234 1.00 81.81 85 ALA A N 1
ATOM 614 C CA . ALA A 1 85 ? 7.464 -0.744 4.075 1.00 81.81 85 ALA A CA 1
ATOM 615 C C . ALA A 1 85 ? 7.737 0.740 3.794 1.00 81.81 85 ALA A C 1
ATOM 617 O O . ALA A 1 85 ? 8.064 1.089 2.660 1.00 81.81 85 ALA A O 1
ATOM 618 N N . LYS A 1 86 ? 7.695 1.589 4.827 1.00 77.06 86 LYS A N 1
ATOM 619 C CA . LYS A 1 86 ? 7.980 3.025 4.729 1.00 77.06 86 LYS A CA 1
ATOM 620 C C . LYS A 1 86 ? 9.407 3.307 4.263 1.00 77.06 86 LYS A C 1
ATOM 622 O O . LYS A 1 86 ? 9.592 4.045 3.300 1.00 77.06 86 LYS A O 1
ATOM 627 N N . ALA A 1 87 ? 10.405 2.657 4.861 1.00 85.38 87 ALA A N 1
ATOM 628 C CA . ALA A 1 87 ? 11.798 2.792 4.434 1.00 85.38 87 ALA A CA 1
ATOM 629 C C . ALA A 1 87 ? 11.989 2.410 2.954 1.00 85.38 87 ALA A C 1
ATOM 631 O O . ALA A 1 87 ? 12.767 3.034 2.230 1.00 85.38 87 ALA A O 1
ATOM 632 N N . LEU A 1 88 ? 11.259 1.391 2.487 1.00 85.94 88 LEU A N 1
ATOM 633 C CA . LEU A 1 88 ? 11.295 0.970 1.092 1.00 85.94 88 LEU A CA 1
ATOM 634 C C . LEU A 1 88 ? 10.601 1.980 0.167 1.00 85.94 88 LEU A C 1
ATOM 636 O O . LEU A 1 88 ? 11.111 2.238 -0.919 1.00 85.94 88 LEU A O 1
ATOM 640 N N . ILE A 1 89 ? 9.481 2.570 0.589 1.00 80.62 89 ILE A N 1
ATOM 641 C CA . ILE A 1 89 ? 8.789 3.636 -0.152 1.00 80.62 89 ILE A CA 1
ATOM 642 C C . ILE A 1 89 ? 9.710 4.846 -0.332 1.00 80.62 89 ILE A C 1
ATOM 644 O O . ILE A 1 89 ? 9.868 5.327 -1.455 1.00 80.62 89 ILE A O 1
ATOM 648 N N . ASP A 1 90 ? 10.356 5.301 0.741 1.00 82.56 90 ASP A N 1
ATOM 649 C CA . ASP A 1 90 ? 11.238 6.470 0.706 1.00 82.56 90 ASP A CA 1
ATOM 650 C C . ASP A 1 90 ? 12.451 6.233 -0.206 1.00 82.56 90 ASP A C 1
ATOM 652 O O . ASP A 1 90 ? 12.780 7.081 -1.037 1.00 82.56 90 ASP A O 1
ATOM 656 N N . LEU A 1 91 ? 13.049 5.036 -0.151 1.00 85.69 91 LEU A N 1
ATOM 657 C CA . LEU A 1 91 ? 14.144 4.647 -1.044 1.00 85.69 91 LEU A CA 1
ATOM 658 C C . LEU A 1 91 ? 13.745 4.701 -2.527 1.00 85.69 91 LEU A C 1
ATOM 660 O O . LEU A 1 91 ? 14.534 5.114 -3.377 1.00 85.69 91 LEU A O 1
ATOM 664 N N . VAL A 1 92 ? 12.547 4.221 -2.862 1.00 82.94 92 VAL A N 1
ATOM 665 C CA . VAL A 1 92 ? 12.106 4.150 -4.260 1.00 82.94 92 VAL A CA 1
ATOM 666 C C . VAL A 1 92 ? 11.702 5.534 -4.770 1.00 82.94 92 VAL A C 1
ATOM 668 O O . VAL A 1 92 ? 12.001 5.850 -5.919 1.00 82.94 92 VAL A O 1
ATOM 671 N N . ARG A 1 93 ? 11.109 6.382 -3.918 1.00 78.75 93 ARG A N 1
ATOM 672 C CA . ARG A 1 93 ? 10.806 7.787 -4.240 1.00 78.75 93 ARG A CA 1
ATOM 673 C C . ARG A 1 93 ? 12.049 8.589 -4.603 1.00 78.75 93 ARG A C 1
ATOM 675 O O . ARG A 1 93 ? 11.994 9.378 -5.540 1.00 78.75 93 ARG A O 1
ATOM 682 N N . ASP A 1 94 ? 13.139 8.378 -3.873 1.00 81.31 94 ASP A N 1
ATOM 683 C CA . ASP A 1 94 ? 14.414 9.053 -4.124 1.00 81.31 94 ASP A CA 1
ATOM 684 C C . ASP A 1 94 ? 15.057 8.584 -5.440 1.00 81.31 94 ASP A C 1
ATOM 686 O O . ASP A 1 94 ? 15.578 9.377 -6.221 1.00 81.31 94 ASP A O 1
ATOM 690 N N . ARG A 1 95 ? 14.966 7.280 -5.736 1.00 81.75 95 ARG A N 1
ATOM 691 C CA . ARG A 1 95 ? 15.667 6.671 -6.874 1.00 81.75 95 ARG A CA 1
ATOM 692 C C . ARG A 1 95 ? 14.893 6.701 -8.198 1.00 81.75 95 ARG A C 1
ATOM 694 O O . ARG A 1 95 ? 15.526 6.660 -9.250 1.00 81.75 95 ARG A O 1
ATOM 701 N N . TYR A 1 96 ? 13.560 6.753 -8.167 1.00 76.81 96 TYR A N 1
ATOM 702 C CA . TYR A 1 96 ? 12.706 6.663 -9.361 1.00 76.81 96 TYR A CA 1
ATOM 703 C C . TYR A 1 96 ? 11.597 7.733 -9.350 1.00 76.81 96 TYR A C 1
ATOM 705 O O . TYR A 1 96 ? 10.439 7.428 -9.047 1.00 76.81 96 TYR A O 1
ATOM 713 N N . PRO A 1 97 ? 11.914 8.991 -9.716 1.00 71.25 97 PRO A N 1
ATOM 714 C CA . PRO A 1 97 ? 10.947 10.093 -9.712 1.00 71.25 97 PRO A CA 1
ATOM 715 C C . PRO A 1 97 ? 9.760 9.870 -10.662 1.00 71.25 97 PRO A C 1
ATOM 717 O O . PRO A 1 97 ? 8.646 10.285 -10.364 1.00 71.25 97 PRO A O 1
ATOM 720 N N . SER A 1 98 ? 9.980 9.171 -11.780 1.00 71.00 98 SER A N 1
ATOM 721 C CA . SER A 1 98 ? 8.955 8.785 -12.765 1.00 71.00 98 SER A CA 1
ATOM 722 C C . SER A 1 98 ? 7.918 7.805 -12.209 1.00 71.00 98 SER A C 1
ATOM 724 O O . SER A 1 98 ? 6.788 7.756 -12.685 1.00 71.00 98 SER A O 1
ATOM 726 N N . ALA A 1 99 ? 8.286 7.016 -11.198 1.00 65.44 99 ALA A N 1
ATOM 727 C CA . ALA A 1 99 ? 7.441 5.975 -10.621 1.00 65.44 99 ALA A CA 1
ATOM 728 C C . ALA A 1 99 ? 6.631 6.456 -9.408 1.00 65.44 99 ALA A C 1
ATOM 730 O O . ALA A 1 99 ? 5.867 5.677 -8.832 1.00 65.44 99 ALA A O 1
ATOM 731 N N . ARG A 1 100 ? 6.813 7.718 -8.997 1.00 68.19 100 ARG A N 1
ATOM 732 C CA . ARG A 1 100 ? 6.337 8.237 -7.711 1.00 68.19 100 ARG A CA 1
ATOM 733 C C . ARG A 1 100 ? 4.821 8.179 -7.568 1.00 68.19 100 ARG A C 1
ATOM 735 O O . ARG A 1 100 ? 4.349 7.629 -6.582 1.00 68.19 100 ARG A O 1
ATOM 742 N N . GLU A 1 101 ? 4.081 8.675 -8.558 1.00 70.38 101 GLU A N 1
ATOM 743 C CA . GLU A 1 101 ? 2.609 8.644 -8.561 1.00 70.38 101 GLU A CA 1
ATOM 744 C C . GLU A 1 101 ? 2.072 7.215 -8.502 1.00 70.38 101 GLU A C 1
ATOM 746 O O . GLU A 1 101 ? 1.266 6.881 -7.637 1.00 70.38 101 GLU A O 1
ATOM 751 N N . ARG A 1 102 ? 2.591 6.333 -9.363 1.00 69.25 102 ARG A N 1
ATOM 752 C CA . ARG A 1 102 ? 2.170 4.926 -9.421 1.00 69.25 102 ARG A CA 1
ATOM 753 C C . ARG A 1 102 ? 2.429 4.202 -8.098 1.00 69.25 102 ARG A C 1
ATOM 755 O O . ARG A 1 102 ? 1.625 3.380 -7.669 1.00 69.25 102 ARG A O 1
ATOM 762 N N . LEU A 1 103 ? 3.548 4.494 -7.436 1.00 69.50 103 LEU A N 1
ATOM 763 C CA . LEU A 1 103 ? 3.869 3.932 -6.124 1.00 69.50 103 LEU A CA 1
ATOM 764 C C . LEU A 1 103 ? 3.023 4.532 -5.007 1.00 69.50 103 LEU A C 1
ATOM 766 O O . LEU A 1 103 ? 2.673 3.800 -4.086 1.00 69.50 103 LEU A O 1
ATOM 770 N N . GLU A 1 104 ? 2.682 5.816 -5.073 1.00 69.62 104 GLU A N 1
ATOM 771 C CA . GLU A 1 104 ? 1.789 6.469 -4.114 1.00 69.62 104 GLU A CA 1
ATOM 772 C C . GLU A 1 104 ? 0.377 5.887 -4.183 1.00 69.62 104 GLU A C 1
ATOM 774 O O . GLU A 1 104 ? -0.165 5.506 -3.147 1.00 69.62 104 GLU A O 1
ATOM 779 N N . GLU A 1 105 ? -0.171 5.706 -5.384 1.00 68.31 105 GLU A N 1
ATOM 780 C CA . GLU A 1 105 ? -1.477 5.074 -5.591 1.00 68.31 105 GLU A CA 1
ATOM 781 C C . GLU A 1 105 ? -1.490 3.619 -5.085 1.00 68.31 105 GLU A C 1
ATOM 783 O O . GLU A 1 105 ? -2.372 3.203 -4.324 1.00 68.31 105 GLU A O 1
ATOM 788 N N . LEU A 1 106 ? -0.459 2.840 -5.437 1.00 61.94 106 LEU A N 1
ATOM 789 C CA . LEU A 1 106 ? -0.329 1.446 -5.006 1.00 61.94 106 LEU A CA 1
ATOM 790 C C . LEU A 1 106 ? -0.101 1.317 -3.495 1.00 61.94 106 LEU A C 1
ATOM 792 O O . LEU A 1 106 ? -0.585 0.360 -2.888 1.00 61.94 106 LEU A O 1
ATOM 796 N N . THR A 1 107 ? 0.612 2.266 -2.887 1.00 62.94 107 THR A N 1
ATOM 797 C CA . THR A 1 107 ? 0.849 2.314 -1.440 1.00 62.94 107 THR A CA 1
ATOM 798 C C . THR A 1 107 ? -0.413 2.716 -0.693 1.00 62.94 107 THR A C 1
ATOM 800 O O . THR A 1 107 ? -0.768 2.033 0.259 1.00 62.94 107 THR A O 1
ATOM 803 N N . ALA A 1 108 ? -1.133 3.748 -1.139 1.00 64.12 108 ALA A N 1
ATOM 804 C CA . ALA A 1 108 ? -2.397 4.161 -0.531 1.00 64.12 108 ALA A CA 1
ATOM 805 C C . ALA A 1 108 ? -3.414 3.010 -0.535 1.00 64.12 108 ALA A C 1
ATOM 807 O O . ALA A 1 108 ? -4.022 2.707 0.489 1.00 64.12 108 ALA A O 1
ATOM 808 N N . SER A 1 109 ? -3.516 2.281 -1.651 1.00 58.69 109 SER A N 1
ATOM 809 C CA . SER A 1 109 ? -4.348 1.077 -1.729 1.00 58.69 109 SER A CA 1
ATOM 810 C C . SER A 1 109 ? -3.865 -0.053 -0.808 1.00 58.69 109 SER A C 1
ATOM 812 O O . SER A 1 109 ? -4.678 -0.797 -0.263 1.00 58.69 109 SER A O 1
ATOM 814 N N . ALA A 1 110 ? -2.553 -0.212 -0.624 1.00 56.59 110 ALA A N 1
ATOM 815 C CA . ALA A 1 110 ? -1.985 -1.238 0.246 1.00 56.59 110 ALA A CA 1
ATOM 816 C C . ALA A 1 110 ? -2.200 -0.935 1.734 1.00 56.59 110 ALA A C 1
ATOM 818 O O . ALA A 1 110 ? -2.578 -1.829 2.481 1.00 56.59 110 ALA A O 1
ATOM 819 N N . VAL A 1 111 ? -1.993 0.318 2.136 1.00 57.78 111 VAL A N 1
ATOM 820 C CA . VAL A 1 111 ? -2.243 0.871 3.475 1.00 57.78 111 VAL A CA 1
ATOM 821 C C . VAL A 1 111 ? -3.722 0.728 3.835 1.00 57.78 111 VAL A C 1
ATOM 823 O O . VAL A 1 111 ? -4.050 0.182 4.887 1.00 57.78 111 VAL A O 1
ATOM 826 N N . ALA A 1 112 ? -4.620 1.085 2.907 1.00 57.16 112 ALA A N 1
ATOM 827 C CA . ALA A 1 112 ? -6.061 0.891 3.067 1.00 57.16 112 ALA A CA 1
ATOM 828 C C . ALA A 1 112 ? -6.437 -0.578 3.335 1.00 57.16 112 ALA A C 1
ATOM 830 O O . ALA A 1 112 ? -7.311 -0.856 4.151 1.00 57.16 112 ALA A O 1
ATOM 831 N N . ARG A 1 113 ? -5.757 -1.529 2.678 1.00 50.72 113 ARG A N 1
ATOM 832 C CA . ARG A 1 113 ? -6.006 -2.976 2.829 1.00 50.72 113 ARG A CA 1
ATOM 833 C C . ARG A 1 113 ? -5.285 -3.611 4.018 1.00 50.72 113 ARG A C 1
ATOM 835 O O . ARG A 1 113 ? -5.713 -4.667 4.471 1.00 50.72 113 ARG A O 1
ATOM 842 N N . ALA A 1 114 ? -4.192 -3.013 4.486 1.00 53.09 114 ALA A N 1
ATOM 843 C CA . ALA A 1 114 ? -3.396 -3.492 5.615 1.00 53.09 114 ALA A CA 1
ATOM 844 C C . ALA A 1 114 ? -3.866 -2.937 6.968 1.00 53.09 114 ALA A C 1
ATOM 846 O O . ALA A 1 114 ? -3.310 -3.305 7.998 1.00 53.09 114 ALA A O 1
ATOM 847 N N . GLY A 1 115 ? -4.884 -2.071 6.977 1.00 53.38 115 GLY A N 1
ATOM 848 C CA . GLY A 1 115 ? -5.466 -1.540 8.208 1.00 53.38 115 GLY A CA 1
ATOM 849 C C . GLY A 1 115 ? -4.675 -0.395 8.840 1.00 53.38 115 GLY A C 1
ATOM 850 O O . GLY A 1 115 ? -5.024 0.034 9.934 1.00 53.38 115 GLY A O 1
ATOM 851 N N . THR A 1 116 ? -3.664 0.171 8.169 1.00 65.19 116 THR A N 1
ATOM 852 C CA . THR A 1 116 ? -3.020 1.423 8.607 1.00 65.19 116 THR A CA 1
ATOM 853 C C . THR A 1 116 ? -3.859 2.631 8.175 1.00 65.19 116 THR A C 1
ATOM 855 O O . THR A 1 116 ? -3.407 3.526 7.465 1.00 65.19 116 THR A O 1
ATOM 858 N N . LEU A 1 117 ? -5.126 2.636 8.601 1.00 71.19 117 LEU A N 1
ATOM 859 C CA . LEU A 1 117 ? -6.127 3.665 8.306 1.00 71.19 117 LEU A CA 1
ATOM 860 C C . LEU A 1 117 ? -5.626 5.078 8.626 1.00 71.19 117 LEU A C 1
ATOM 862 O O . LEU A 1 117 ? -5.871 5.983 7.833 1.00 71.19 117 LEU A O 1
ATOM 866 N N . ASP A 1 118 ? -4.849 5.245 9.702 1.00 70.56 118 ASP A N 1
ATOM 867 C CA . ASP A 1 118 ? -4.256 6.532 10.088 1.00 70.56 118 ASP A CA 1
ATOM 868 C C . ASP A 1 118 ? -3.378 7.148 8.984 1.00 70.56 118 ASP A C 1
ATOM 870 O O . ASP A 1 118 ? -3.422 8.356 8.756 1.00 70.56 118 ASP A O 1
ATOM 874 N N . GLU A 1 119 ? -2.603 6.338 8.255 1.00 68.62 119 GLU A N 1
ATOM 875 C CA . GLU A 1 119 ? -1.749 6.835 7.166 1.00 68.62 119 GLU A CA 1
ATOM 876 C C . GLU A 1 119 ? -2.551 7.158 5.899 1.00 68.62 119 GLU A C 1
ATOM 878 O O . GLU A 1 119 ? -2.171 8.052 5.140 1.00 68.62 119 GLU A O 1
ATOM 883 N N . LEU A 1 120 ? -3.668 6.456 5.673 1.00 76.69 120 LEU A N 1
ATOM 884 C CA . LEU A 1 120 ? -4.562 6.706 4.543 1.00 76.69 120 LEU A CA 1
ATOM 885 C C . LEU A 1 120 ? -5.333 8.017 4.721 1.00 76.69 120 LEU A C 1
ATOM 887 O O . LEU A 1 120 ? -5.421 8.810 3.785 1.00 76.69 120 LEU A O 1
ATOM 891 N N . VAL A 1 121 ? -5.899 8.233 5.910 1.00 81.38 121 VAL A N 1
ATOM 892 C CA . VAL A 1 121 ? -6.781 9.376 6.183 1.00 81.38 121 VAL A CA 1
ATOM 893 C C . VAL A 1 121 ? -6.033 10.583 6.740 1.00 81.38 121 VAL A C 1
ATOM 895 O O . VAL A 1 121 ? -6.517 11.703 6.610 1.00 81.38 121 VAL A O 1
ATOM 898 N N . GLY A 1 122 ? -4.830 10.393 7.289 1.00 79.88 122 GLY A N 1
ATOM 899 C CA . GLY A 1 122 ? -3.989 11.464 7.826 1.00 79.88 122 GLY A CA 1
ATOM 900 C C . GLY A 1 122 ? -3.831 12.675 6.897 1.00 79.88 122 GLY A C 1
ATOM 901 O O . GLY A 1 122 ? -4.022 13.799 7.367 1.00 79.88 122 GLY A O 1
ATOM 902 N N . PRO A 1 123 ? -3.561 12.493 5.587 1.00 81.94 123 PRO A N 1
ATOM 903 C CA . PRO A 1 123 ? -3.465 13.604 4.642 1.00 81.94 123 PRO A CA 1
ATOM 904 C C . PRO A 1 123 ? -4.761 14.407 4.449 1.00 81.94 123 PRO A C 1
ATOM 906 O O . PRO A 1 123 ? -4.680 15.548 4.007 1.00 81.94 123 PRO A O 1
ATOM 909 N N . LEU A 1 124 ? -5.943 13.866 4.770 1.00 81.06 124 LEU A N 1
ATOM 910 C CA . LEU A 1 124 ? -7.214 14.593 4.626 1.00 81.06 124 LEU A CA 1
ATOM 911 C C . LEU A 1 124 ? -7.347 15.767 5.607 1.00 81.06 124 LEU A C 1
ATOM 913 O O . LEU A 1 124 ? -8.117 16.688 5.330 1.00 81.06 124 LEU A O 1
ATOM 917 N N . ASN A 1 125 ? -6.581 15.754 6.704 1.00 78.12 125 ASN A N 1
ATOM 918 C CA . ASN A 1 125 ? -6.537 16.848 7.678 1.00 78.12 125 ASN A CA 1
ATOM 919 C C . ASN A 1 125 ? -5.737 18.060 7.198 1.00 78.12 125 ASN A C 1
ATOM 921 O O . ASN A 1 125 ? -5.835 19.126 7.802 1.00 78.12 125 ASN A O 1
ATOM 925 N N . ASP A 1 126 ? -4.913 17.904 6.160 1.00 79.31 126 ASP A N 1
ATOM 926 C CA . ASP A 1 126 ? -4.146 19.011 5.606 1.00 79.31 126 ASP A CA 1
ATOM 927 C C . ASP A 1 126 ? -5.075 19.903 4.760 1.00 79.31 126 ASP A C 1
ATOM 929 O O . ASP A 1 126 ? -5.580 19.452 3.724 1.00 79.31 126 ASP A O 1
ATOM 933 N N . PRO A 1 127 ? -5.311 21.172 5.147 1.00 74.88 127 PRO A N 1
ATOM 934 C CA . PRO A 1 127 ? -6.136 22.082 4.357 1.00 74.88 127 PRO A CA 1
ATOM 935 C C . PRO A 1 127 ? -5.516 22.409 2.990 1.00 74.88 127 PRO A C 1
ATO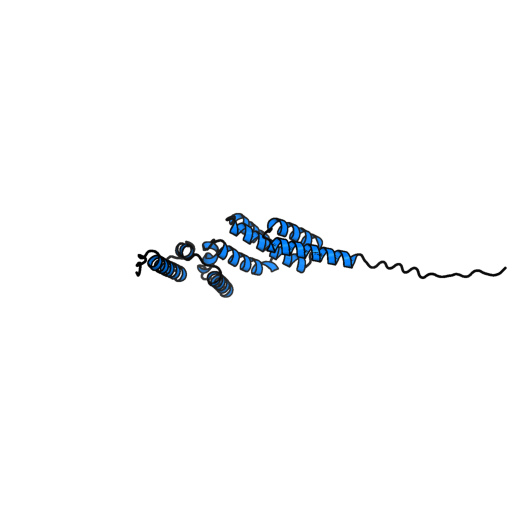M 937 O O . PRO A 1 127 ? -6.233 22.863 2.101 1.00 74.88 127 PRO A O 1
ATOM 940 N N . ALA A 1 128 ? -4.213 22.170 2.801 1.00 84.50 128 ALA A N 1
ATOM 941 C CA . ALA A 1 128 ? -3.498 22.399 1.549 1.00 84.50 128 ALA A CA 1
ATOM 942 C C . ALA A 1 128 ? -3.438 21.161 0.632 1.00 84.50 128 ALA A C 1
ATOM 944 O O . ALA A 1 128 ? -2.774 21.204 -0.408 1.00 84.50 128 ALA A O 1
ATOM 945 N N . ILE A 1 129 ? -4.115 20.057 0.976 1.00 85.88 129 ILE A N 1
ATOM 946 C CA . ILE A 1 129 ? -4.147 18.868 0.118 1.00 85.88 129 ILE A CA 1
ATOM 947 C C . ILE A 1 129 ? -4.728 19.199 -1.266 1.00 85.88 129 ILE A C 1
ATOM 949 O O . ILE A 1 129 ? -5.766 19.851 -1.396 1.00 85.88 129 ILE A O 1
ATOM 953 N N . SER A 1 130 ? -4.068 18.717 -2.322 1.00 86.50 130 SER A N 1
ATOM 954 C CA . SER A 1 130 ? -4.567 18.885 -3.685 1.00 86.50 130 SER A CA 1
ATOM 955 C C . SER A 1 130 ? -5.871 18.112 -3.903 1.00 86.50 130 SER A C 1
ATOM 957 O O . SER A 1 130 ? -6.102 17.053 -3.314 1.00 86.50 130 SER A O 1
ATOM 959 N N . HIS A 1 131 ? -6.720 18.623 -4.797 1.00 82.12 131 HIS A N 1
ATOM 960 C CA . HIS A 1 131 ? -8.000 17.991 -5.125 1.00 82.12 131 HIS A CA 1
ATOM 961 C C . HIS A 1 131 ? -7.825 16.562 -5.662 1.00 82.12 131 HIS A C 1
ATOM 963 O O . HIS A 1 131 ? -8.566 15.659 -5.291 1.00 82.12 131 HIS A O 1
ATOM 969 N N . GLU A 1 132 ? -6.810 16.344 -6.497 1.00 78.62 132 GLU A N 1
ATOM 970 C CA . GLU A 1 132 ? -6.470 15.024 -7.033 1.00 78.62 132 GLU A CA 1
ATOM 971 C C . GLU A 1 132 ? -6.089 14.036 -5.926 1.00 78.62 132 GLU A C 1
ATOM 973 O O . GLU A 1 132 ? -6.610 12.922 -5.867 1.00 78.62 132 GLU A O 1
ATOM 978 N N . ARG A 1 133 ? -5.242 14.467 -4.986 1.00 76.44 133 ARG A N 1
ATOM 979 C CA . ARG A 1 133 ? -4.802 13.617 -3.879 1.00 76.44 133 ARG A CA 1
ATOM 980 C C . ARG A 1 133 ? -5.941 13.304 -2.914 1.00 76.44 133 ARG A C 1
ATOM 982 O O . ARG A 1 133 ? -6.040 12.175 -2.445 1.00 76.44 133 ARG A O 1
ATOM 989 N N . ARG A 1 134 ? -6.824 14.273 -2.656 1.00 83.50 134 ARG A N 1
ATOM 990 C CA . ARG A 1 134 ? -8.059 14.063 -1.891 1.00 83.50 134 ARG A CA 1
ATOM 991 C C . ARG A 1 134 ? -8.958 13.022 -2.567 1.00 83.50 134 ARG A C 1
ATOM 993 O O . ARG A 1 134 ? -9.339 12.053 -1.917 1.00 83.50 134 ARG A O 1
ATOM 1000 N N . ALA A 1 135 ? -9.221 13.168 -3.866 1.00 80.94 135 ALA A N 1
ATOM 1001 C CA . ALA A 1 135 ? -10.067 12.242 -4.620 1.00 80.94 135 ALA A CA 1
ATOM 1002 C C . ALA A 1 135 ? -9.501 10.810 -4.646 1.00 80.94 135 ALA A C 1
ATOM 1004 O O . ALA A 1 135 ? -10.249 9.845 -4.492 1.00 80.94 135 ALA A O 1
ATOM 1005 N N . ALA A 1 136 ? -8.180 10.657 -4.782 1.00 74.50 136 ALA A N 1
ATOM 1006 C CA . ALA A 1 136 ? -7.526 9.350 -4.734 1.00 74.50 136 ALA A CA 1
ATOM 1007 C C . ALA A 1 136 ? -7.714 8.653 -3.373 1.00 74.50 136 ALA A C 1
ATOM 1009 O O . ALA A 1 136 ? -7.995 7.453 -3.321 1.00 74.50 136 ALA A O 1
ATOM 1010 N N . ILE A 1 137 ? -7.604 9.405 -2.272 1.00 78.94 137 ILE A N 1
ATOM 1011 C CA . ILE A 1 137 ? -7.823 8.885 -0.915 1.00 78.94 137 ILE A CA 1
ATOM 1012 C C . ILE A 1 137 ? -9.292 8.501 -0.716 1.00 78.94 137 ILE A C 1
ATOM 1014 O O . ILE A 1 137 ? -9.574 7.402 -0.244 1.00 78.94 137 ILE A O 1
ATOM 1018 N N . GLU A 1 138 ? -10.234 9.357 -1.115 1.00 85.94 138 GLU A N 1
ATOM 1019 C CA . GLU A 1 138 ? -11.672 9.072 -1.026 1.00 85.94 138 GLU A CA 1
ATOM 1020 C C . GLU A 1 138 ? -12.050 7.808 -1.811 1.00 85.94 138 GLU A C 1
ATOM 1022 O O . GLU A 1 138 ? -12.768 6.945 -1.301 1.00 85.94 138 GLU A O 1
ATOM 1027 N N . HIS A 1 139 ? -11.508 7.643 -3.020 1.00 80.44 139 HIS A N 1
ATOM 1028 C CA . HIS A 1 139 ? -11.727 6.448 -3.831 1.00 80.44 139 HIS A CA 1
ATOM 1029 C C . HIS A 1 139 ? -11.131 5.186 -3.181 1.00 80.44 139 HIS A C 1
ATOM 1031 O O . HIS A 1 139 ? -11.754 4.121 -3.188 1.00 80.44 139 HIS A O 1
ATOM 1037 N N . ALA A 1 140 ? -9.945 5.293 -2.572 1.00 74.12 140 ALA A N 1
ATOM 1038 C CA . ALA A 1 140 ? -9.344 4.195 -1.818 1.00 74.12 140 ALA A CA 1
ATOM 1039 C C . ALA A 1 140 ? -10.198 3.805 -0.599 1.00 74.12 140 ALA A C 1
ATOM 1041 O O . ALA A 1 140 ? -10.429 2.614 -0.379 1.00 74.12 140 ALA A O 1
ATOM 1042 N N . ILE A 1 141 ? -10.733 4.785 0.140 1.00 82.88 141 ILE A N 1
ATOM 1043 C CA . ILE A 1 141 ? -11.639 4.549 1.274 1.00 82.88 141 ILE A CA 1
ATOM 1044 C C . ILE A 1 141 ? -12.878 3.774 0.812 1.00 82.88 141 ILE A C 1
ATOM 1046 O O . ILE A 1 141 ? -13.180 2.718 1.362 1.00 82.88 141 ILE A O 1
ATOM 1050 N N . GLN A 1 142 ? -13.555 4.246 -0.237 1.00 82.62 142 GLN A N 1
ATOM 1051 C CA . GLN A 1 142 ? -14.784 3.624 -0.745 1.00 82.62 142 GLN A CA 1
ATOM 1052 C C . GLN A 1 142 ? -14.583 2.179 -1.219 1.00 82.62 142 GLN A C 1
ATOM 1054 O O . GLN A 1 142 ? -15.477 1.342 -1.083 1.00 82.62 142 GLN A O 1
ATOM 1059 N N . ARG A 1 143 ? -13.422 1.873 -1.804 1.00 75.38 143 ARG A N 1
ATOM 1060 C CA . ARG A 1 143 ? -13.165 0.558 -2.398 1.00 75.38 143 ARG A CA 1
ATOM 1061 C C . ARG A 1 143 ? -12.659 -0.465 -1.384 1.00 75.38 143 ARG A C 1
ATOM 1063 O O . ARG A 1 143 ? -13.081 -1.631 -1.415 1.00 75.38 143 ARG A O 1
ATOM 1070 N N . ASP A 1 144 ? -11.719 -0.044 -0.543 1.00 67.88 144 ASP A N 1
ATOM 1071 C CA . ASP A 1 144 ? -10.852 -0.948 0.209 1.00 67.88 144 ASP A CA 1
ATOM 1072 C C . ASP A 1 144 ? -11.134 -0.962 1.724 1.00 67.88 144 ASP A C 1
ATOM 1074 O O . ASP A 1 144 ? -10.812 -1.964 2.362 1.00 67.88 144 ASP A O 1
ATOM 1078 N N . VAL A 1 145 ? -11.781 0.059 2.307 1.00 77.69 145 VAL A N 1
ATOM 1079 C CA . VAL A 1 145 ? -12.089 0.066 3.750 1.00 77.69 145 VAL A CA 1
ATOM 1080 C C . VAL A 1 145 ? -13.308 -0.808 4.036 1.00 77.69 145 VAL A C 1
ATOM 1082 O O . VAL A 1 145 ? -14.405 -0.583 3.529 1.00 77.69 145 VAL A O 1
ATOM 1085 N N . ARG A 1 146 ? -13.100 -1.844 4.852 1.00 75.19 146 ARG A N 1
ATOM 1086 C CA . ARG A 1 146 ? -14.143 -2.801 5.267 1.00 75.19 146 ARG A CA 1
ATOM 1087 C C . ARG A 1 146 ? -14.382 -2.813 6.770 1.00 75.19 146 ARG A C 1
ATOM 1089 O O . ARG A 1 146 ? -15.454 -3.223 7.199 1.00 75.19 146 ARG A O 1
ATOM 1096 N N . ASP A 1 147 ? -13.402 -2.361 7.540 1.00 77.38 147 ASP A N 1
ATOM 1097 C CA . ASP A 1 147 ? -13.477 -2.286 8.991 1.00 77.38 147 ASP A CA 1
ATOM 1098 C C . ASP A 1 147 ? -13.904 -0.874 9.416 1.00 77.38 147 ASP A C 1
ATOM 1100 O O . ASP A 1 147 ? -13.112 0.070 9.415 1.00 77.38 147 ASP A O 1
ATOM 1104 N N . LEU A 1 148 ? -15.198 -0.727 9.712 1.00 80.69 148 LEU A N 1
ATOM 1105 C CA . LEU A 1 148 ? -15.776 0.542 10.156 1.00 80.69 148 LEU A CA 1
ATOM 1106 C C . LEU A 1 148 ? -15.413 0.870 11.609 1.00 80.69 148 LEU A C 1
ATOM 1108 O O . LEU A 1 148 ? -15.341 2.052 11.938 1.00 80.69 148 LEU A O 1
ATOM 1112 N N . ALA A 1 149 ? -15.145 -0.143 12.439 1.00 78.19 149 ALA A N 1
ATOM 1113 C CA . ALA A 1 149 ? -14.713 0.037 13.823 1.00 78.19 149 ALA A CA 1
ATOM 1114 C C . ALA A 1 149 ? -13.326 0.686 13.852 1.00 78.19 149 ALA A C 1
ATOM 1116 O O . ALA A 1 149 ? -13.125 1.745 14.446 1.00 78.19 149 ALA A O 1
ATOM 1117 N N . ALA A 1 150 ? -12.393 0.130 13.072 1.00 77.00 150 ALA A N 1
ATOM 1118 C CA . ALA A 1 150 ? -11.055 0.692 12.923 1.00 77.00 150 ALA A CA 1
ATOM 1119 C C . ALA A 1 150 ? -11.076 2.125 12.350 1.00 77.00 150 ALA A C 1
ATOM 1121 O O . ALA A 1 150 ? -10.277 2.970 12.753 1.00 77.00 150 ALA A O 1
ATOM 1122 N N . LEU A 1 151 ? -12.006 2.435 11.436 1.00 80.50 151 LEU A N 1
ATOM 1123 C CA . LEU A 1 151 ? -12.183 3.794 10.908 1.00 80.50 151 LEU A CA 1
ATOM 1124 C C . LEU A 1 151 ? -12.782 4.759 11.953 1.00 80.50 151 LEU A C 1
ATOM 1126 O O . LEU A 1 151 ? -12.409 5.932 11.981 1.00 80.50 151 LEU A O 1
ATOM 1130 N N . ALA A 1 152 ? -13.684 4.291 12.819 1.00 82.31 152 ALA A N 1
ATOM 1131 C CA . ALA A 1 152 ? -14.288 5.090 13.889 1.00 82.31 152 ALA A CA 1
ATOM 1132 C C . ALA A 1 152 ? -13.302 5.404 15.033 1.00 82.31 152 ALA A C 1
ATOM 1134 O O . ALA A 1 152 ? -13.371 6.476 15.648 1.00 82.31 152 ALA A O 1
ATOM 1135 N N . GLU A 1 153 ? -12.362 4.501 15.303 1.00 79.50 153 GLU A N 1
ATOM 1136 C CA . GLU A 1 153 ? -11.322 4.661 16.328 1.00 79.50 153 GLU A CA 1
ATOM 1137 C C . GLU A 1 153 ? -10.074 5.402 15.827 1.00 79.50 153 GLU A C 1
ATOM 1139 O O . GLU A 1 153 ? -9.255 5.844 16.634 1.00 79.50 153 GLU A O 1
ATOM 1144 N N . CYS A 1 154 ? -9.961 5.599 14.513 1.00 79.12 154 CYS A N 1
ATOM 1145 C CA . CYS A 1 154 ? -8.821 6.224 13.853 1.00 79.12 154 CYS A CA 1
ATOM 1146 C C . CYS A 1 154 ? -8.472 7.597 14.461 1.00 79.12 154 CYS A C 1
ATOM 1148 O O . CYS A 1 154 ? -9.267 8.544 14.430 1.00 79.12 154 CYS A O 1
ATOM 1150 N N . ALA A 1 155 ? -7.263 7.701 15.021 1.00 77.75 155 ALA A N 1
ATOM 1151 C CA . ALA A 1 155 ? -6.783 8.890 15.720 1.00 77.75 155 ALA A CA 1
ATOM 1152 C C . ALA A 1 155 ? -6.384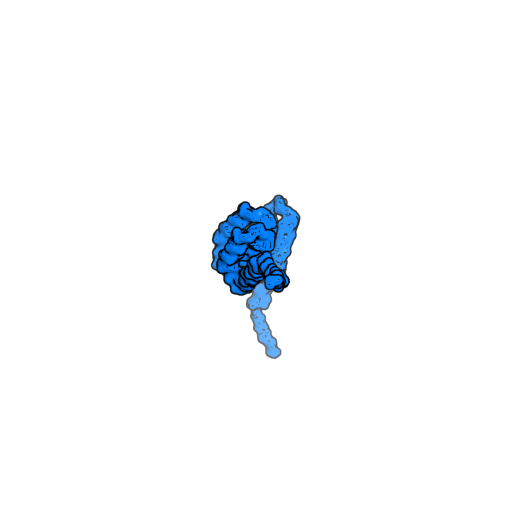 10.010 14.753 1.00 77.75 155 ALA A C 1
ATOM 1154 O O . ALA A 1 155 ? -6.410 11.184 15.126 1.00 77.75 155 ALA A O 1
ATOM 1155 N N . ALA A 1 156 ? -6.047 9.654 13.512 1.00 79.81 156 ALA A N 1
ATOM 1156 C CA . ALA A 1 156 ? -5.793 10.618 12.459 1.00 79.81 156 ALA A CA 1
ATOM 1157 C C . ALA A 1 156 ? -7.045 11.427 12.095 1.00 79.81 156 ALA A C 1
ATOM 1159 O O . ALA A 1 156 ? -6.896 12.559 11.660 1.00 79.81 156 ALA A O 1
ATOM 1160 N N . LEU A 1 157 ? -8.266 10.916 12.283 1.00 80.19 157 LEU A N 1
ATOM 1161 C CA . LEU A 1 157 ? -9.482 11.703 12.060 1.00 80.19 157 LEU A CA 1
ATOM 1162 C C . LEU A 1 157 ? -9.862 12.474 13.326 1.00 80.19 157 LEU A C 1
ATOM 1164 O O . LEU A 1 157 ? -10.038 11.890 14.401 1.00 80.19 157 LEU A O 1
ATOM 1168 N N . ALA A 1 158 ? -10.062 13.787 13.194 1.00 78.38 158 ALA A N 1
ATOM 1169 C CA . ALA A 1 158 ? -10.595 14.593 14.286 1.00 78.38 158 ALA A CA 1
ATOM 1170 C C . ALA A 1 158 ? -11.945 14.018 14.775 1.00 78.38 158 ALA A C 1
ATOM 1172 O O . ALA A 1 158 ? -12.727 13.520 13.963 1.00 78.38 158 ALA A O 1
ATOM 1173 N N . PRO A 1 159 ? -12.275 14.109 16.078 1.00 74.31 159 PRO A N 1
ATOM 1174 C CA . PRO A 1 159 ? -13.555 13.618 16.606 1.00 74.31 159 PRO A CA 1
ATOM 1175 C C . PRO A 1 159 ? -14.777 14.233 15.909 1.00 74.31 159 PRO A C 1
ATOM 1177 O O . PRO A 1 159 ? -15.839 13.618 15.829 1.00 74.31 159 PRO A O 1
ATOM 1180 N N . GLU A 1 160 ? -14.614 15.449 15.381 1.00 78.88 160 GLU A N 1
ATOM 1181 C CA . GLU A 1 160 ? -15.668 16.184 14.693 1.00 78.88 160 GLU A CA 1
ATOM 1182 C C . GLU A 1 160 ? -15.811 15.838 13.204 1.00 78.88 160 GLU A C 1
ATOM 1184 O O . GLU A 1 160 ? -16.778 16.289 12.583 1.00 78.88 160 GLU A O 1
ATOM 1189 N N . ASP A 1 161 ? -14.898 15.034 12.652 1.00 83.44 161 ASP A N 1
ATOM 1190 C CA . ASP A 1 161 ? -14.865 14.686 11.236 1.00 83.44 161 ASP A CA 1
ATOM 1191 C C . ASP A 1 161 ? -16.095 13.863 10.818 1.00 83.44 161 ASP A C 1
ATOM 1193 O O . ASP A 1 161 ? -16.509 12.904 11.481 1.00 83.44 161 ASP A O 1
ATOM 1197 N N . SER A 1 162 ? -16.690 14.250 9.691 1.00 85.69 162 SER A N 1
ATOM 1198 C CA . SER A 1 162 ? -17.905 13.634 9.157 1.00 85.69 162 SER A CA 1
ATOM 1199 C C . SER A 1 162 ? -17.719 12.151 8.830 1.00 85.69 162 SER A C 1
ATOM 1201 O O . SER A 1 162 ? -18.641 11.365 9.053 1.00 85.69 162 SER A O 1
ATOM 1203 N N . LEU A 1 163 ? -16.540 11.749 8.339 1.00 85.25 163 LEU A N 1
ATOM 1204 C CA . LEU A 1 163 ? -16.234 10.359 8.004 1.00 85.25 163 LEU A CA 1
ATOM 1205 C C . LEU A 1 163 ? -16.182 9.497 9.268 1.00 85.25 163 LEU A C 1
ATOM 1207 O O . LEU A 1 163 ? -16.786 8.425 9.310 1.00 85.25 163 LEU A O 1
ATOM 1211 N N . ARG A 1 164 ? -15.532 9.998 10.325 1.00 86.75 164 ARG A N 1
ATOM 1212 C CA . ARG A 1 164 ? -15.438 9.312 11.621 1.00 86.75 164 ARG A CA 1
ATOM 1213 C C . ARG A 1 164 ? -16.806 9.162 12.288 1.00 86.75 164 ARG A C 1
ATOM 1215 O O . ARG A 1 164 ? -17.162 8.075 12.744 1.00 86.75 164 ARG A O 1
ATOM 1222 N N . LYS A 1 165 ? -17.606 10.235 12.302 1.00 88.31 165 LYS A N 1
ATOM 1223 C CA . LYS A 1 165 ? -18.977 10.224 12.842 1.00 88.31 165 LYS A CA 1
ATOM 1224 C C . LYS A 1 165 ? -19.871 9.227 12.111 1.00 88.31 165 LYS A C 1
ATOM 1226 O O . LYS A 1 165 ? -20.600 8.473 12.756 1.00 88.31 165 LYS A O 1
ATOM 1231 N N . ALA A 1 166 ? -19.803 9.206 10.780 1.00 87.94 166 ALA A N 1
ATOM 1232 C CA . ALA A 1 166 ? -20.573 8.273 9.967 1.00 87.94 166 ALA A CA 1
ATOM 1233 C C . ALA A 1 166 ? -20.151 6.816 10.215 1.00 87.94 166 ALA A C 1
ATOM 1235 O O . ALA A 1 166 ? -21.020 5.960 10.382 1.00 87.94 166 ALA A O 1
ATOM 1236 N N . ALA A 1 167 ? -18.845 6.540 10.307 1.00 86.88 167 ALA A N 1
ATOM 1237 C CA . ALA A 1 167 ? -18.328 5.209 10.622 1.00 86.88 167 ALA A CA 1
ATOM 1238 C C . ALA A 1 167 ? -18.844 4.702 11.981 1.00 86.88 167 ALA A C 1
ATOM 1240 O O . ALA A 1 167 ? -19.407 3.611 12.050 1.00 86.88 167 ALA A O 1
ATOM 1241 N N . CYS A 1 168 ? -18.765 5.534 13.027 1.00 86.62 168 CYS A N 1
ATOM 1242 C CA . CYS A 1 168 ? -19.275 5.200 14.360 1.00 86.62 168 CYS A CA 1
ATOM 1243 C C . CYS A 1 168 ? -20.796 4.957 14.361 1.00 86.62 168 CYS A C 1
ATOM 1245 O O . CYS A 1 168 ? -21.289 4.020 14.991 1.00 86.62 168 CYS A O 1
ATOM 1247 N N . ALA A 1 169 ? -21.565 5.774 13.636 1.00 88.25 169 ALA A N 1
ATOM 1248 C CA . ALA A 1 169 ? -23.013 5.599 13.537 1.00 88.25 169 ALA A CA 1
ATOM 1249 C C . ALA A 1 169 ? -23.392 4.273 12.854 1.00 88.25 169 ALA A C 1
ATOM 1251 O O . ALA A 1 169 ? -24.279 3.566 13.336 1.00 88.25 169 ALA A O 1
ATOM 1252 N N . LEU A 1 170 ? -22.708 3.922 11.760 1.00 88.12 170 LEU A N 1
ATOM 1253 C CA . LEU A 1 170 ? -22.931 2.671 11.033 1.00 88.12 170 LEU A CA 1
ATOM 1254 C C . LEU A 1 170 ? -22.531 1.448 11.861 1.00 88.12 170 LEU A C 1
ATOM 1256 O O . LEU A 1 170 ? -23.283 0.476 11.905 1.00 88.12 170 LEU A O 1
ATOM 1260 N N . GLU A 1 171 ? -21.397 1.508 12.557 1.00 85.50 171 GLU A N 1
ATOM 1261 C CA . GLU A 1 171 ? -20.962 0.453 13.473 1.00 85.50 171 GLU A CA 1
ATOM 1262 C C . GLU A 1 171 ? -21.994 0.227 14.586 1.00 85.50 171 GLU A C 1
ATOM 1264 O O . GLU A 1 171 ? -22.443 -0.898 14.801 1.00 85.50 171 GLU A O 1
ATOM 1269 N N . ARG A 1 172 ? -22.450 1.299 15.249 1.00 85.06 172 ARG A N 1
ATOM 1270 C CA . ARG A 1 172 ? -23.482 1.205 16.292 1.00 85.06 172 ARG A CA 1
ATOM 1271 C C . ARG A 1 172 ? -24.787 0.620 15.767 1.00 85.06 172 ARG A C 1
ATOM 1273 O O . ARG A 1 172 ? -25.411 -0.176 16.464 1.00 85.06 172 ARG A O 1
ATOM 1280 N N . ALA A 1 173 ? -25.203 1.007 14.561 1.00 86.38 173 ALA A N 1
ATOM 1281 C CA . ALA A 1 173 ? -26.393 0.451 13.927 1.00 86.38 173 ALA A CA 1
ATOM 1282 C C . ALA A 1 173 ? -26.227 -1.053 13.654 1.00 86.38 173 ALA A C 1
ATOM 1284 O O . ALA A 1 173 ? -27.131 -1.833 13.949 1.00 86.38 173 ALA A O 1
ATOM 1285 N N . PHE A 1 174 ? -25.059 -1.468 13.156 1.00 83.69 174 PHE A N 1
ATOM 1286 C CA . PHE A 1 174 ? -24.746 -2.870 12.894 1.00 83.69 174 PHE A CA 1
ATOM 1287 C C . PHE A 1 174 ? -24.689 -3.707 14.182 1.00 83.69 174 PHE A C 1
ATOM 1289 O O . PHE A 1 174 ? -25.247 -4.803 14.243 1.00 83.69 174 PHE A O 1
ATOM 1296 N N . LEU A 1 175 ? -24.086 -3.178 15.249 1.00 84.62 175 LEU A N 1
ATOM 1297 C CA . LEU A 1 175 ? -24.068 -3.825 16.562 1.00 84.62 175 LEU A CA 1
ATOM 1298 C C . LEU A 1 175 ? -25.478 -3.964 17.141 1.00 84.62 175 LEU A C 1
ATOM 1300 O O . LEU A 1 175 ? -25.833 -5.034 17.627 1.00 84.62 175 LEU A O 1
ATOM 1304 N N . ALA A 1 176 ? -26.313 -2.927 17.040 1.00 84.19 176 ALA A N 1
ATOM 1305 C CA . ALA A 1 176 ? -27.682 -2.962 17.553 1.00 84.19 176 ALA A CA 1
ATOM 1306 C C . ALA A 1 176 ? -28.530 -4.078 16.916 1.00 84.19 176 ALA A C 1
ATOM 1308 O O . ALA A 1 176 ? -29.302 -4.731 17.614 1.00 84.19 176 ALA A O 1
ATOM 1309 N N . VAL A 1 177 ? -28.366 -4.334 15.613 1.00 82.94 177 VAL A N 1
ATOM 1310 C CA . VAL A 1 177 ? -29.119 -5.395 14.918 1.00 82.94 177 VAL A CA 1
ATOM 1311 C C . VAL A 1 177 ? -28.539 -6.795 15.125 1.00 82.94 177 VAL A C 1
ATOM 1313 O O . VAL A 1 177 ? -29.258 -7.774 14.963 1.00 82.94 177 VAL A O 1
ATOM 1316 N N . THR A 1 178 ? -27.259 -6.906 15.489 1.00 80.12 178 THR A N 1
ATOM 1317 C CA . THR A 1 178 ? -26.570 -8.198 15.683 1.00 80.12 178 THR A CA 1
ATOM 1318 C C . THR A 1 178 ? -26.521 -8.661 17.140 1.00 80.12 178 THR A C 1
ATOM 1320 O O . THR A 1 178 ? -26.293 -9.841 17.390 1.00 80.12 178 THR A O 1
ATOM 1323 N N . THR A 1 179 ? -26.756 -7.764 18.102 1.00 76.88 179 THR A N 1
ATOM 1324 C CA . THR A 1 179 ? -26.793 -8.072 19.548 1.00 76.88 179 THR A CA 1
ATOM 1325 C C . THR A 1 179 ? -28.203 -8.101 20.136 1.00 76.88 179 THR A C 1
ATOM 1327 O O . THR A 1 179 ? -28.382 -8.488 21.292 1.00 76.88 179 THR A O 1
ATOM 1330 N N . GLY A 1 180 ? -29.218 -7.725 19.352 1.00 66.44 180 GLY A N 1
ATOM 1331 C CA . GLY A 1 180 ? -30.615 -7.921 19.723 1.00 66.44 180 GLY A CA 1
ATOM 1332 C C . GLY A 1 180 ? -30.964 -9.415 19.817 1.00 66.44 180 GLY A C 1
ATOM 1333 O O . GLY A 1 180 ? -30.385 -10.223 19.089 1.00 66.44 180 GLY A O 1
ATOM 1334 N N . PRO A 1 181 ? -31.895 -9.812 20.703 1.00 61.41 181 PRO A N 1
ATOM 1335 C CA . PRO A 1 181 ? -32.326 -11.201 20.792 1.00 61.41 181 PRO A CA 1
ATOM 1336 C C . PRO A 1 181 ? -32.880 -11.654 19.439 1.00 61.41 181 PRO A C 1
ATOM 1338 O O . PRO A 1 181 ? -33.769 -11.009 18.880 1.00 61.41 181 PRO A O 1
ATOM 1341 N N . VAL A 1 182 ? -32.362 -12.768 18.918 1.00 58.88 182 VAL A N 1
ATOM 1342 C CA . VAL A 1 182 ? -32.996 -13.461 17.796 1.00 58.88 182 VAL A CA 1
ATOM 1343 C C . VAL A 1 182 ? -34.317 -13.979 18.342 1.00 58.88 182 VAL A C 1
ATOM 1345 O O . VAL A 1 182 ? -34.333 -14.901 19.153 1.00 58.88 182 VAL A O 1
ATOM 1348 N N . ALA A 1 183 ? -35.423 -13.328 17.990 1.00 58.50 183 ALA A N 1
ATOM 1349 C CA . ALA A 1 183 ? -36.729 -13.890 18.275 1.00 58.50 183 ALA A CA 1
ATOM 1350 C C . ALA A 1 183 ? -36.812 -15.211 17.502 1.00 58.50 183 ALA A C 1
ATOM 1352 O O . ALA A 1 183 ? -36.862 -15.195 16.272 1.00 58.50 183 ALA A O 1
ATOM 1353 N N . ASP A 1 184 ? -36.770 -16.336 18.217 1.00 47.38 184 ASP A N 1
ATOM 1354 C CA . ASP A 1 184 ? -37.185 -17.630 17.686 1.00 47.38 184 ASP A CA 1
ATOM 1355 C C . ASP A 1 184 ? -38.649 -17.481 17.272 1.00 47.38 184 ASP A C 1
ATOM 1357 O O . ASP A 1 184 ? -39.564 -17.468 18.099 1.00 47.38 184 ASP A O 1
ATOM 1361 N N . VAL A 1 185 ? -38.868 -17.257 15.980 1.00 52.22 185 VAL A N 1
ATOM 1362 C CA . VAL A 1 185 ? -40.204 -17.290 15.403 1.00 52.22 185 VAL A CA 1
ATOM 1363 C C . VAL A 1 185 ? -40.493 -18.761 15.115 1.00 52.22 185 VAL A C 1
ATOM 1365 O O . VAL A 1 185 ? -39.972 -19.312 14.145 1.00 52.22 185 VAL A O 1
ATOM 1368 N N . CYS A 1 186 ? -41.242 -19.393 16.025 1.00 41.41 186 CYS A N 1
ATOM 1369 C CA . CYS A 1 186 ? -41.844 -20.718 15.855 1.00 41.41 186 CYS A CA 1
ATOM 1370 C C . CYS A 1 186 ? -42.815 -20.768 14.668 1.00 41.41 186 CYS A C 1
ATOM 1372 O O . CYS A 1 186 ? -43.512 -19.753 14.431 1.00 41.41 186 CYS A O 1
#

Secondary structure (DSSP, 8-state):
-----------------SHHHHHHHHHHHHHHHHHHHHTT-HHHHHHHHHHHHHHH--HHHHHHHHHHHHHHHHHHHTTT-HHHHHHHHHHHHHH-GGGHHHHHHHHHHHHHHHT-HHHHHGGGG-TT--HHHHHHHHHHHHHH---HHHHHH-TTS-TT-HHHHHHHHHHHHHHHHHHS------

pLDDT: mean 75.81, std 14.47, range [38.91, 95.31]

Radius of gyration: 27.94 Å; chains: 1; bounding box: 90×53×91 Å

Sequence (186 aa):
MSQKFKNSKPHFHTTAAPALNGQADSNAAEARVRQLIANGKSKVALDGAKGIHKAQGTAASEALLVDAYAARIRSLLGQGLAVEAKALIDLVRDRYPSARERLEELTASAVARAGTLDELVGPLNDPAISHERRAAIEHAIQRDVRDLAALAECAALAPEDSLRKAACALERAFLAVTTGPVADVC

Foldseek 3Di:
DDDDDDDDDDPPPPPDPPPVVVVVVLVVLLVVLVVCLVVLVLVVSLVSLVVSCVVPVDPVSVVSNLSSLLSVLLSCLLVVNNVVSVVSLVVCVVVPVVCNVVSVLSNLLSCLQSLVVLVLCLCVPDPPDDPVSVVSSVVSCVPRHDDLVSLLPHPSDDPPDPSNVVSVVVVVVVCVVVVPDPPPPD